Protein AF-X1SEG9-F1 (afdb_monomer_lite)

Organism: NCBI:txid412755

Structure (mmCIF, N/CA/C/O backbone):
data_AF-X1SEG9-F1
#
_entry.id   AF-X1SEG9-F1
#
loop_
_atom_site.group_PDB
_atom_site.id
_atom_site.type_symbol
_atom_site.label_atom_id
_atom_site.label_alt_id
_atom_site.label_comp_id
_atom_site.label_asym_id
_atom_site.label_entity_id
_atom_site.label_seq_id
_atom_site.pdbx_PDB_ins_code
_atom_site.Cartn_x
_atom_site.Cartn_y
_atom_site.Cartn_z
_atom_site.occupancy
_atom_site.B_iso_or_equiv
_atom_site.auth_seq_id
_atom_site.auth_comp_id
_atom_site.auth_asym_id
_atom_site.auth_atom_id
_atom_site.pdbx_PDB_model_num
ATOM 1 N N . MET A 1 1 ? 26.045 -7.275 17.118 1.00 41.31 1 MET A N 1
ATOM 2 C CA . MET A 1 1 ? 25.659 -6.673 18.421 1.00 41.31 1 MET A CA 1
ATOM 3 C C . MET A 1 1 ? 24.978 -5.305 18.318 1.00 41.31 1 MET A C 1
ATOM 5 O O . MET A 1 1 ? 24.043 -5.078 19.073 1.00 41.31 1 MET A O 1
ATOM 9 N N . VAL A 1 2 ? 25.378 -4.401 17.410 1.00 32.06 2 VAL A N 1
ATOM 10 C CA . VAL A 1 2 ? 24.714 -3.083 17.242 1.00 32.06 2 VAL A CA 1
ATOM 11 C C . VAL A 1 2 ? 23.339 -3.207 16.563 1.00 32.06 2 VAL A C 1
ATOM 13 O O . VAL A 1 2 ? 22.362 -2.626 17.027 1.00 32.06 2 VAL A O 1
ATOM 16 N N . TRP A 1 3 ? 23.235 -4.062 15.542 1.00 29.06 3 TRP A N 1
ATOM 17 C CA . TRP A 1 3 ? 21.996 -4.339 14.799 1.00 29.06 3 TRP A CA 1
ATOM 18 C C . TRP A 1 3 ? 20.853 -4.886 15.668 1.00 29.06 3 TRP A C 1
ATOM 20 O O . TRP A 1 3 ? 19.703 -4.478 15.525 1.00 29.06 3 TRP A O 1
ATOM 30 N N . ASP A 1 4 ? 21.190 -5.734 16.638 1.00 31.16 4 ASP A N 1
ATOM 31 C CA . ASP A 1 4 ? 20.232 -6.379 17.540 1.00 31.16 4 ASP A CA 1
ATOM 32 C C . ASP A 1 4 ? 19.644 -5.393 18.573 1.00 31.16 4 ASP A C 1
ATOM 34 O O . ASP A 1 4 ? 18.480 -5.484 18.957 1.00 31.16 4 ASP A O 1
ATOM 38 N N . ARG A 1 5 ? 20.417 -4.368 18.966 1.00 33.09 5 ARG A N 1
ATOM 39 C CA . ARG A 1 5 ? 19.941 -3.265 19.822 1.00 33.09 5 ARG A CA 1
ATOM 40 C C . ARG A 1 5 ? 19.040 -2.284 19.066 1.00 33.09 5 ARG A C 1
ATOM 42 O O . ARG A 1 5 ? 18.081 -1.786 19.650 1.00 33.09 5 ARG A O 1
ATOM 49 N N . ILE A 1 6 ? 19.296 -2.052 17.776 1.00 40.22 6 ILE A N 1
ATOM 50 C CA . ILE A 1 6 ? 18.440 -1.220 16.908 1.00 40.22 6 ILE A CA 1
ATOM 51 C C . ILE A 1 6 ? 17.095 -1.918 16.653 1.00 40.22 6 ILE A C 1
ATOM 53 O O . ILE A 1 6 ? 16.045 -1.280 16.719 1.00 40.22 6 ILE A O 1
ATOM 57 N N . LEU A 1 7 ? 17.105 -3.236 16.430 1.00 36.19 7 LEU A N 1
ATOM 58 C CA . LEU A 1 7 ? 15.893 -4.056 16.325 1.00 36.19 7 LEU A CA 1
ATOM 59 C C . LEU A 1 7 ? 15.093 -4.070 17.637 1.00 36.19 7 LEU A C 1
ATOM 61 O O . LEU A 1 7 ? 13.886 -3.830 17.614 1.00 36.19 7 LEU A O 1
ATOM 65 N N . LYS A 1 8 ? 15.767 -4.240 18.782 1.00 34.81 8 LYS A N 1
ATOM 66 C CA . LYS A 1 8 ? 15.136 -4.198 20.113 1.00 34.81 8 LYS A CA 1
ATOM 67 C C . LYS A 1 8 ? 14.552 -2.824 20.466 1.00 34.81 8 LYS A C 1
ATOM 69 O O . LYS A 1 8 ? 13.502 -2.769 21.102 1.00 34.81 8 LYS A O 1
ATOM 74 N N . GLY A 1 9 ? 15.165 -1.730 20.008 1.00 35.56 9 GLY A N 1
ATOM 75 C CA . GLY A 1 9 ? 14.633 -0.370 20.168 1.00 35.56 9 GLY A CA 1
ATOM 76 C C . GLY A 1 9 ? 13.347 -0.115 19.373 1.00 35.56 9 GLY A C 1
ATOM 77 O O . GLY A 1 9 ? 12.451 0.554 19.871 1.00 35.56 9 GLY A O 1
ATOM 78 N N . ILE A 1 10 ? 13.221 -0.713 18.183 1.00 43.00 10 ILE A N 1
ATOM 79 C CA . ILE A 1 10 ? 11.998 -0.653 17.361 1.00 43.00 10 ILE A CA 1
ATOM 80 C C . ILE A 1 10 ? 10.896 -1.555 17.956 1.00 43.00 10 ILE A C 1
ATOM 82 O O . ILE A 1 10 ? 9.721 -1.215 17.897 1.00 43.00 10 ILE A O 1
ATOM 86 N N . SER A 1 11 ? 11.265 -2.674 18.594 1.00 41.31 11 SER A N 1
ATOM 87 C CA . SER A 1 11 ? 10.308 -3.635 19.172 1.00 41.31 11 SER A CA 1
ATOM 88 C C . SER A 1 11 ? 9.600 -3.168 20.452 1.00 41.31 11 SER A C 1
ATOM 90 O O . SER A 1 11 ? 8.557 -3.709 20.800 1.00 41.31 11 SER A O 1
ATOM 92 N N . LYS A 1 12 ? 10.147 -2.178 21.173 1.00 41.06 12 LYS A N 1
ATOM 93 C CA . LYS A 1 12 ? 9.647 -1.795 22.506 1.00 41.06 12 LYS A CA 1
ATOM 94 C C . LYS A 1 12 ? 8.524 -0.748 22.507 1.00 41.06 12 LYS A C 1
ATOM 96 O O . LYS A 1 12 ? 7.990 -0.486 23.578 1.00 41.06 12 LYS A O 1
ATOM 101 N N . GLN A 1 13 ? 8.171 -0.155 21.361 1.00 49.06 13 GLN A N 1
ATOM 102 C CA . GLN A 1 13 ? 7.164 0.921 21.288 1.00 49.06 13 GLN A CA 1
ATOM 103 C C . GLN A 1 13 ? 5.957 0.658 20.375 1.00 49.06 13 GLN A C 1
ATOM 105 O O . GLN A 1 13 ? 5.049 1.477 20.353 1.00 49.06 13 GLN A O 1
ATOM 110 N N . ASN A 1 14 ? 5.884 -0.463 19.660 1.00 62.00 14 ASN A N 1
ATOM 111 C CA . ASN A 1 14 ? 5.020 -0.543 18.479 1.00 62.00 14 ASN A CA 1
ATOM 112 C C . ASN A 1 14 ? 3.862 -1.534 18.625 1.00 62.00 14 ASN A C 1
ATOM 114 O O . ASN A 1 14 ? 3.727 -2.409 17.776 1.00 62.00 14 ASN A O 1
ATOM 118 N N . LYS A 1 15 ? 3.043 -1.426 19.678 1.00 83.69 15 LYS A N 1
ATOM 119 C CA . LYS A 1 15 ? 1.713 -2.051 19.646 1.00 83.69 15 LYS A CA 1
ATOM 120 C C . LYS A 1 15 ? 0.709 -1.005 19.175 1.00 83.69 15 LYS A C 1
ATOM 122 O O . LYS A 1 15 ? 0.636 0.047 19.803 1.00 83.69 15 LYS A O 1
ATOM 127 N N . LEU A 1 16 ? -0.027 -1.281 18.101 1.00 92.06 16 LEU A N 1
ATOM 128 C CA . LEU A 1 16 ? -1.112 -0.404 17.657 1.00 92.06 16 LEU A CA 1
ATOM 129 C C . LEU A 1 16 ? -2.128 -0.217 18.790 1.00 92.06 16 LEU A C 1
ATOM 131 O O . LEU A 1 16 ? -2.483 -1.168 19.493 1.00 92.06 16 LEU A O 1
ATOM 135 N N . SER A 1 17 ? -2.591 1.017 18.956 1.00 95.25 17 SER A N 1
ATOM 136 C CA . SER A 1 17 ? -3.618 1.391 19.929 1.00 95.25 17 SER A CA 1
ATOM 137 C C . SER A 1 17 ? -5.017 0.911 19.537 1.00 95.25 17 SER A C 1
ATOM 139 O O . SER A 1 17 ? -5.922 0.949 20.368 1.00 95.25 17 SER A O 1
ATOM 141 N N . PHE A 1 18 ? -5.189 0.458 18.294 1.00 96.25 18 PHE A N 1
ATOM 142 C CA . PHE A 1 18 ? -6.446 -0.024 17.738 1.00 96.25 18 PHE A CA 1
ATOM 143 C C . PHE A 1 18 ? -6.324 -1.457 17.210 1.00 96.25 18 PHE A C 1
ATOM 145 O O . PHE A 1 18 ? -5.246 -1.947 16.870 1.00 96.25 18 PHE A O 1
ATOM 152 N N . SER A 1 19 ? -7.465 -2.130 17.153 1.00 96.50 19 SER A N 1
ATOM 153 C CA . SER A 1 19 ? -7.623 -3.516 16.713 1.00 96.50 19 SER A CA 1
ATOM 154 C C . SER A 1 19 ? -8.018 -3.638 15.239 1.00 96.50 19 SER A C 1
ATOM 156 O O . SER A 1 19 ? -8.490 -2.683 14.618 1.00 96.50 19 SER A O 1
ATOM 158 N N . ARG A 1 20 ? -7.924 -4.860 14.694 1.00 96.75 20 ARG A N 1
ATOM 159 C CA . ARG A 1 20 ? -8.473 -5.193 13.370 1.00 96.75 20 ARG A CA 1
ATOM 160 C C . ARG A 1 20 ? -9.966 -4.865 13.261 1.00 96.75 20 ARG A C 1
ATOM 162 O O . ARG A 1 20 ? -10.376 -4.243 12.296 1.00 96.75 20 ARG A O 1
ATOM 169 N N . THR A 1 21 ? -10.754 -5.152 14.296 1.00 97.62 21 THR A N 1
ATOM 170 C CA . THR A 1 21 ? -12.188 -4.819 14.320 1.00 97.62 21 THR A CA 1
ATOM 171 C C . THR A 1 21 ? -12.454 -3.316 14.216 1.00 97.62 21 THR A C 1
ATOM 173 O O . THR A 1 21 ? -13.431 -2.903 13.598 1.00 97.62 21 THR A O 1
ATOM 176 N N . GLU A 1 22 ? -11.620 -2.469 14.823 1.00 97.81 22 GLU A N 1
ATOM 177 C CA . GLU A 1 22 ? -11.751 -1.013 14.674 1.00 97.81 22 GLU A CA 1
ATOM 178 C C . GLU A 1 22 ? -11.361 -0.538 13.275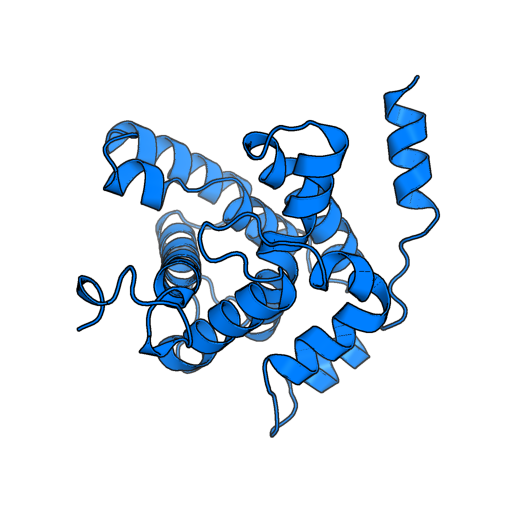 1.00 97.81 22 GLU A C 1
ATOM 180 O O . GLU A 1 22 ? -12.002 0.371 12.750 1.00 97.81 22 GLU A O 1
ATOM 185 N N . LEU A 1 23 ? -10.350 -1.161 12.664 1.00 98.19 23 LEU A N 1
ATOM 186 C CA . LEU A 1 23 ? -9.986 -0.911 11.273 1.00 98.19 23 LEU A CA 1
ATOM 187 C C . LEU A 1 23 ? -11.125 -1.291 10.320 1.00 98.19 23 LEU A C 1
ATOM 189 O O . LEU A 1 23 ? -11.520 -0.469 9.495 1.00 98.19 23 LEU A O 1
ATOM 193 N N . ASP A 1 24 ? -11.687 -2.490 10.471 1.00 97.81 24 ASP A N 1
ATOM 194 C CA . ASP A 1 24 ? -12.775 -2.982 9.624 1.00 97.81 24 ASP A CA 1
ATOM 195 C C . ASP A 1 24 ? -14.008 -2.073 9.744 1.00 97.81 24 ASP A C 1
ATOM 197 O O . ASP A 1 24 ? -14.560 -1.658 8.731 1.00 97.81 24 ASP A O 1
ATOM 201 N N . LYS A 1 25 ? -14.355 -1.610 10.956 1.00 97.94 25 LYS A N 1
ATOM 202 C CA . LYS A 1 25 ? -15.425 -0.610 11.159 1.00 97.94 25 LYS A CA 1
ATOM 203 C C . LYS A 1 25 ? -15.214 0.678 10.363 1.00 97.94 25 LYS A C 1
ATOM 205 O O . LYS A 1 25 ? -16.183 1.272 9.899 1.00 97.94 25 LYS A O 1
ATOM 210 N N . VAL A 1 26 ? -13.970 1.145 10.241 1.00 97.94 26 VAL A N 1
ATOM 211 C CA . VAL A 1 26 ? -13.663 2.331 9.431 1.00 97.94 26 VAL A CA 1
ATOM 212 C C . VAL A 1 26 ? -13.797 2.015 7.943 1.00 97.94 26 VAL A C 1
ATOM 214 O O . VAL A 1 26 ? -14.372 2.821 7.217 1.00 97.94 26 VAL A O 1
ATOM 217 N N . LEU A 1 27 ? -13.277 0.870 7.496 1.00 97.00 27 LEU A N 1
ATOM 218 C CA . LEU A 1 27 ? -13.230 0.472 6.085 1.00 97.00 27 LEU A CA 1
ATOM 219 C C . LEU A 1 27 ? -14.589 0.032 5.513 1.00 97.00 27 LEU A C 1
ATOM 221 O O . LEU A 1 27 ? -14.815 0.173 4.314 1.00 97.00 27 LEU A O 1
ATOM 225 N N . GLU A 1 28 ? -15.481 -0.494 6.349 1.00 96.44 28 GLU A N 1
ATOM 226 C CA . GLU A 1 28 ? -16.817 -0.988 5.974 1.00 96.44 28 GLU A CA 1
ATOM 227 C C . GLU A 1 28 ? -17.925 0.055 6.180 1.00 96.44 28 GLU A C 1
ATOM 229 O O . GLU A 1 28 ? -19.089 -0.196 5.868 1.00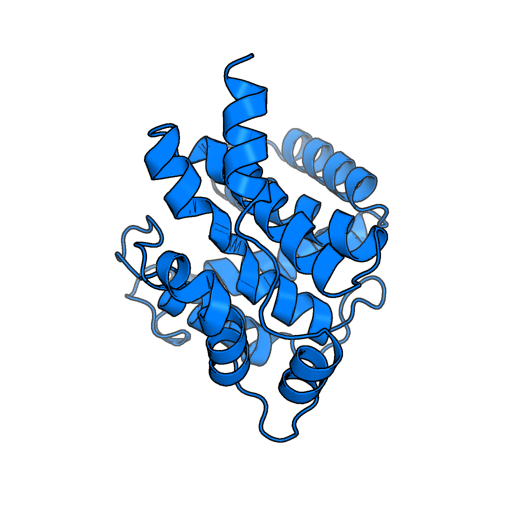 96.44 28 GLU A O 1
ATOM 234 N N . SER A 1 29 ? -17.580 1.237 6.697 1.00 96.06 29 SER A N 1
ATOM 235 C CA . SER A 1 29 ? -18.519 2.347 6.851 1.00 96.06 29 SER A CA 1
ATOM 236 C C . SER A 1 29 ? -19.102 2.768 5.498 1.00 96.06 29 SER A C 1
ATOM 238 O O . SER A 1 29 ? -18.360 2.968 4.536 1.00 96.06 29 SER A O 1
ATOM 240 N N . SER A 1 30 ? -20.418 3.004 5.438 1.00 91.56 30 SER A N 1
ATOM 241 C CA . SER A 1 30 ? -21.067 3.601 4.258 1.00 91.56 30 SER A CA 1
ATOM 242 C C . SER A 1 30 ? -20.534 5.002 3.943 1.00 91.56 30 SER A C 1
ATOM 244 O O . SER A 1 30 ? -20.549 5.425 2.794 1.00 91.56 30 SER A O 1
ATOM 246 N N . GLU A 1 31 ? -20.010 5.688 4.961 1.00 92.31 31 GLU A N 1
ATOM 247 C CA . GLU A 1 31 ? -19.394 7.014 4.878 1.00 92.31 31 GLU A CA 1
ATOM 248 C C . GLU A 1 31 ? -17.856 6.925 4.849 1.00 92.31 31 GLU A C 1
ATOM 250 O O . GLU A 1 31 ? -17.159 7.789 5.391 1.00 92.31 31 GLU A O 1
ATOM 255 N N . TYR A 1 32 ? -17.296 5.834 4.313 1.00 95.50 32 TYR A N 1
ATOM 256 C CA . TYR A 1 32 ? -15.848 5.663 4.223 1.00 95.50 32 TYR A CA 1
ATOM 257 C C . TYR A 1 32 ? -15.190 6.847 3.503 1.00 95.50 32 TYR A C 1
ATOM 259 O O . TYR A 1 32 ? -15.612 7.270 2.428 1.00 95.50 32 TYR A O 1
ATOM 267 N N . THR A 1 33 ? -14.092 7.346 4.077 1.00 96.12 33 THR A N 1
ATOM 268 C CA . THR A 1 33 ? -13.214 8.308 3.409 1.00 96.12 33 THR A CA 1
ATOM 269 C C . THR A 1 33 ? -11.748 7.911 3.601 1.00 96.12 33 THR A C 1
ATOM 271 O O . THR A 1 33 ? -11.380 7.388 4.657 1.00 96.12 33 THR A O 1
ATOM 274 N N . PRO A 1 34 ? -10.844 8.251 2.665 1.00 96.75 34 PRO A N 1
ATOM 275 C CA . PRO A 1 34 ? -9.405 8.080 2.883 1.00 96.75 34 PRO A CA 1
ATOM 276 C C . PRO A 1 34 ? -8.931 8.749 4.182 1.00 96.75 34 PRO A C 1
ATOM 278 O O . PRO A 1 34 ? -8.086 8.228 4.910 1.00 96.75 34 PRO A O 1
ATOM 281 N N . LYS A 1 35 ? -9.536 9.893 4.530 1.00 97.06 35 LYS A N 1
ATOM 282 C CA . LYS A 1 35 ? -9.221 10.637 5.749 1.00 97.06 35 LYS A CA 1
ATOM 283 C C . LYS A 1 35 ? -9.564 9.861 7.021 1.00 97.06 35 LYS A C 1
ATOM 285 O O . LYS A 1 35 ? -8.780 9.937 7.966 1.00 97.06 35 LYS A O 1
ATOM 290 N N . SER A 1 36 ? -10.679 9.127 7.079 1.00 97.38 36 SER A N 1
ATOM 291 C CA . SER A 1 36 ? -11.030 8.346 8.276 1.00 97.38 36 SER A CA 1
ATOM 292 C C . SER A 1 36 ? -10.038 7.208 8.520 1.00 97.38 36 SER A C 1
ATOM 294 O O . SER A 1 36 ? -9.642 6.991 9.664 1.00 97.38 36 SER A O 1
ATOM 296 N N . LEU A 1 37 ? -9.556 6.557 7.455 1.00 97.81 37 LEU A N 1
ATOM 297 C CA . LEU A 1 37 ? -8.507 5.536 7.540 1.00 97.81 37 LEU A CA 1
ATOM 298 C C . LEU A 1 37 ? -7.189 6.113 8.066 1.00 97.81 37 LEU A C 1
ATOM 300 O O . LEU A 1 37 ? -6.621 5.600 9.029 1.00 97.81 37 LEU A O 1
ATOM 304 N N . ILE A 1 38 ? -6.720 7.212 7.473 1.00 96.88 38 ILE A N 1
ATOM 305 C CA . ILE A 1 38 ? -5.470 7.847 7.906 1.00 96.88 38 ILE A CA 1
ATOM 306 C C . ILE A 1 38 ? -5.580 8.377 9.337 1.00 96.88 38 ILE A C 1
ATOM 308 O O . ILE A 1 38 ? -4.657 8.185 10.121 1.00 96.88 38 ILE A O 1
ATOM 312 N N . THR A 1 39 ? -6.727 8.941 9.725 1.00 96.56 39 THR A N 1
ATOM 313 C CA . THR A 1 39 ? -6.971 9.386 11.110 1.00 96.56 39 THR A CA 1
ATOM 314 C C . THR A 1 39 ? -6.817 8.241 12.116 1.00 96.56 39 THR A C 1
ATOM 316 O O . THR A 1 39 ? -6.298 8.454 13.212 1.00 96.56 39 THR A O 1
ATOM 319 N N . LEU A 1 40 ? -7.238 7.020 11.761 1.00 97.00 40 LEU A N 1
ATOM 320 C CA . LEU A 1 40 ? -7.062 5.849 12.619 1.00 97.00 40 LEU A CA 1
ATOM 321 C C . LEU A 1 40 ? -5.577 5.506 12.795 1.00 97.00 40 LEU A C 1
ATOM 323 O O . LEU A 1 40 ? -5.115 5.386 13.929 1.00 97.00 40 LEU A O 1
ATOM 327 N N . PHE A 1 41 ? -4.820 5.419 11.697 1.00 95.56 41 PHE A N 1
ATOM 328 C CA . PHE A 1 41 ? -3.385 5.126 11.747 1.00 95.56 41 PHE A CA 1
ATOM 329 C C . PHE A 1 41 ? -2.558 6.237 12.409 1.00 95.56 41 PHE A C 1
ATOM 331 O O . PHE A 1 41 ? -1.538 5.956 13.039 1.00 95.56 41 PHE A O 1
ATOM 338 N N . GLU A 1 42 ? -2.985 7.498 12.317 1.00 93.56 42 GLU A N 1
ATOM 339 C CA . GLU A 1 42 ? -2.297 8.638 12.932 1.00 93.56 42 GLU A CA 1
ATOM 340 C C . GLU A 1 42 ? -2.212 8.558 14.460 1.00 93.56 42 GLU A C 1
ATOM 342 O O . GLU A 1 42 ? -1.293 9.151 15.029 1.00 93.56 42 GLU A O 1
ATOM 347 N N . LYS A 1 43 ? -3.098 7.797 15.121 1.00 93.31 43 LYS A N 1
ATOM 348 C CA . LYS A 1 43 ? -3.034 7.560 16.573 1.00 93.31 43 LYS A CA 1
ATOM 349 C C . LYS A 1 43 ? -1.663 7.031 17.006 1.00 93.31 43 LYS A C 1
ATOM 351 O O . LYS A 1 43 ? -1.134 7.471 18.023 1.00 93.31 43 LYS A O 1
ATOM 356 N N . ASP A 1 44 ? -1.076 6.153 16.193 1.00 91.56 44 ASP A N 1
ATOM 357 C CA . ASP A 1 44 ? 0.200 5.488 16.479 1.00 91.56 44 ASP A CA 1
ATOM 358 C C . ASP A 1 44 ? 1.330 5.953 15.546 1.00 91.56 44 ASP A C 1
ATOM 360 O O . ASP A 1 44 ? 2.497 6.010 15.937 1.00 91.56 44 ASP A O 1
ATOM 364 N N . LEU A 1 45 ? 0.994 6.338 14.311 1.00 90.06 45 LEU A N 1
ATOM 365 C CA . LEU A 1 45 ? 1.953 6.665 13.250 1.00 90.06 45 LEU A CA 1
ATOM 366 C C . LEU A 1 45 ? 1.983 8.159 12.890 1.00 90.06 45 LEU A C 1
ATOM 368 O O . LEU A 1 45 ? 2.661 8.555 11.940 1.00 90.06 45 LEU A O 1
ATOM 372 N N . GLY A 1 46 ? 1.299 9.023 13.649 1.00 86.81 46 GLY A N 1
ATOM 373 C CA . GLY A 1 46 ? 1.140 10.446 13.322 1.00 86.81 46 GLY A CA 1
ATOM 374 C C . GLY A 1 46 ? 2.458 11.209 13.148 1.00 86.81 46 GLY A C 1
ATOM 375 O O . GLY A 1 46 ? 2.564 12.088 12.294 1.00 86.81 46 GLY A O 1
ATOM 376 N N . LYS A 1 47 ? 3.512 10.842 13.891 1.00 85.69 47 LYS A N 1
ATOM 377 C CA . LYS A 1 47 ? 4.848 11.436 13.697 1.00 85.69 47 LYS A CA 1
ATOM 378 C C . LYS A 1 47 ? 5.401 11.171 12.299 1.00 85.69 47 LYS A C 1
ATOM 380 O O . LYS A 1 47 ? 6.023 12.063 11.742 1.00 85.69 47 LYS A O 1
ATOM 385 N N . ILE A 1 48 ? 5.173 9.978 11.748 1.00 85.12 48 ILE A N 1
ATOM 386 C CA . ILE A 1 48 ? 5.647 9.587 10.417 1.00 85.12 48 ILE A CA 1
ATOM 387 C C . ILE A 1 48 ? 4.811 10.283 9.344 1.00 85.12 48 ILE A C 1
ATOM 389 O O . ILE A 1 48 ? 5.370 10.888 8.433 1.00 85.12 48 ILE A O 1
ATOM 393 N N . PHE A 1 49 ? 3.486 10.287 9.487 1.00 85.88 49 PHE A N 1
ATOM 394 C CA . PHE A 1 49 ? 2.583 10.938 8.533 1.00 85.88 49 PHE A CA 1
ATOM 395 C C . PHE A 1 49 ? 2.857 12.439 8.351 1.00 85.88 49 PHE A C 1
ATOM 397 O O . PHE A 1 49 ? 2.669 12.974 7.259 1.00 85.88 49 PHE A O 1
ATOM 404 N N . ASN A 1 50 ? 3.362 13.111 9.386 1.00 84.69 50 ASN A N 1
ATOM 405 C CA . ASN A 1 50 ? 3.724 14.527 9.331 1.00 84.69 50 ASN A CA 1
ATOM 406 C C . ASN A 1 50 ? 5.127 14.806 8.757 1.00 84.69 50 ASN A C 1
ATOM 408 O O . ASN A 1 50 ? 5.497 15.970 8.618 1.00 84.69 50 ASN A O 1
ATOM 412 N N . THR A 1 51 ? 5.918 13.778 8.430 1.00 82.00 51 THR A N 1
ATOM 413 C CA . THR A 1 51 ? 7.230 13.962 7.783 1.00 82.00 51 THR A CA 1
ATOM 414 C C . THR A 1 51 ? 7.103 14.274 6.294 1.00 82.00 51 THR A C 1
ATOM 416 O O . THR A 1 51 ? 6.074 13.996 5.680 1.00 82.00 51 THR A O 1
ATOM 419 N N . ASP A 1 52 ? 8.155 14.858 5.717 1.00 75.81 52 ASP A N 1
ATOM 420 C CA . ASP A 1 52 ? 8.278 15.078 4.273 1.00 75.81 52 ASP A CA 1
ATOM 421 C C . ASP A 1 52 ? 8.315 13.727 3.533 1.00 75.81 52 ASP A C 1
ATOM 423 O O . ASP A 1 52 ? 9.034 12.805 3.929 1.00 75.81 52 ASP A O 1
ATOM 427 N N . SER A 1 53 ? 7.530 13.616 2.463 1.00 68.75 53 SER A N 1
ATOM 428 C CA . SER A 1 53 ? 7.482 12.450 1.576 1.00 68.75 53 SER A CA 1
ATOM 429 C C . SER A 1 53 ? 8.690 12.364 0.636 1.00 68.75 53 SER A C 1
ATOM 431 O O . SER A 1 53 ? 8.782 11.433 -0.151 1.00 68.75 53 SER A O 1
ATOM 433 N N . GLY A 1 54 ? 9.632 13.305 0.672 1.00 65.56 54 GLY A N 1
ATOM 434 C CA . GLY A 1 54 ? 10.859 13.291 -0.128 1.00 65.56 54 GLY A CA 1
ATOM 435 C C . GLY A 1 54 ? 10.640 13.489 -1.631 1.00 65.56 54 GLY A C 1
ATOM 436 O O . GLY A 1 54 ? 11.556 13.238 -2.416 1.00 65.56 54 GLY A O 1
ATOM 437 N N . VAL A 1 55 ? 9.439 13.909 -2.033 1.00 67.06 55 VAL A N 1
ATOM 438 C CA . VAL A 1 55 ? 9.074 14.222 -3.421 1.00 67.06 55 VAL A CA 1
ATOM 439 C C . VAL A 1 55 ? 9.424 15.674 -3.742 1.00 67.06 55 VAL A C 1
ATOM 441 O O . VAL A 1 55 ? 9.567 16.511 -2.846 1.00 67.06 55 VAL A O 1
ATOM 444 N N . ARG A 1 56 ? 9.562 16.006 -5.029 1.00 62.34 56 ARG A N 1
ATOM 445 C CA . ARG A 1 56 ? 9.969 17.351 -5.474 1.00 62.34 56 ARG A CA 1
ATOM 446 C C . ARG A 1 56 ? 8.986 18.431 -5.011 1.00 62.34 56 ARG A C 1
ATOM 448 O O . ARG A 1 56 ? 9.387 19.554 -4.713 1.00 62.34 56 ARG A O 1
ATOM 455 N N . GLU A 1 57 ? 7.719 18.062 -4.922 1.00 64.50 57 GLU A N 1
ATOM 456 C CA . GLU A 1 57 ? 6.572 18.877 -4.544 1.00 64.50 57 GLU A CA 1
ATOM 457 C C . GLU A 1 57 ? 6.482 19.111 -3.021 1.00 64.50 57 GLU A C 1
ATOM 459 O O . GLU A 1 57 ? 5.656 19.908 -2.578 1.00 64.50 57 GLU A O 1
ATOM 464 N N . LYS A 1 58 ? 7.348 18.460 -2.220 1.00 75.50 58 LYS A N 1
ATOM 465 C CA . LYS A 1 58 ? 7.463 18.603 -0.753 1.00 75.50 58 LYS A CA 1
ATOM 466 C C . LYS A 1 58 ? 6.164 18.337 0.012 1.00 75.50 58 LYS A C 1
ATOM 468 O O . LYS A 1 58 ? 5.845 19.009 0.996 1.00 75.50 58 LYS A O 1
ATOM 473 N N . TYR A 1 59 ? 5.381 17.361 -0.438 1.00 79.31 59 TYR A N 1
ATOM 474 C CA . TYR A 1 59 ? 4.213 16.914 0.314 1.00 79.31 59 TYR A CA 1
ATOM 475 C C . TYR A 1 59 ? 4.630 16.222 1.609 1.00 79.31 59 TYR A C 1
ATOM 477 O O . TYR A 1 59 ? 5.671 15.569 1.661 1.00 79.31 59 TYR A O 1
ATOM 485 N N . SER A 1 60 ? 3.795 16.300 2.646 1.00 86.50 60 SER A N 1
ATOM 486 C CA . SER A 1 60 ? 3.920 15.360 3.759 1.00 86.50 60 SER A CA 1
ATOM 487 C C . SER A 1 60 ? 3.521 13.954 3.307 1.00 86.50 60 SER A C 1
ATOM 489 O O . SER A 1 60 ? 2.713 13.812 2.384 1.00 86.50 60 SER A O 1
ATOM 491 N N . VAL A 1 61 ? 4.028 12.922 3.988 1.00 87.81 61 VAL A N 1
ATOM 492 C CA . VAL A 1 61 ? 3.608 11.525 3.772 1.00 87.81 61 VAL A CA 1
ATOM 493 C C . VAL A 1 61 ? 2.083 11.428 3.830 1.00 87.81 61 VAL A C 1
ATOM 495 O O . VAL A 1 61 ? 1.470 10.892 2.918 1.00 87.81 61 VAL A O 1
ATOM 498 N N . LYS A 1 62 ? 1.445 12.073 4.816 1.00 91.31 62 LYS A N 1
ATOM 499 C CA . LYS A 1 62 ? -0.018 12.154 4.932 1.00 91.31 62 LYS A CA 1
ATOM 500 C C . LYS A 1 62 ? -0.695 12.657 3.665 1.00 91.31 62 LYS A C 1
ATOM 502 O O . LYS A 1 62 ? -1.651 12.043 3.198 1.00 91.31 62 LYS A O 1
ATOM 507 N N . ARG A 1 63 ? -0.254 13.812 3.155 1.00 90.81 63 ARG A N 1
ATOM 508 C CA . ARG A 1 63 ? -0.890 14.435 1.991 1.00 90.81 63 ARG A CA 1
ATOM 509 C C . ARG A 1 63 ? -0.742 13.534 0.775 1.00 90.81 63 ARG A C 1
ATOM 511 O O . ARG A 1 63 ? -1.735 13.298 0.102 1.00 90.81 63 ARG A O 1
ATOM 518 N N . HIS A 1 64 ? 0.457 13.013 0.538 1.00 91.75 64 HIS A N 1
ATOM 519 C CA . HIS A 1 64 ? 0.708 12.092 -0.562 1.00 91.75 64 HIS A CA 1
ATOM 520 C C . HIS A 1 64 ? -0.169 10.840 -0.464 1.00 91.75 64 HIS A C 1
ATOM 522 O O . HIS A 1 64 ? -0.952 10.580 -1.370 1.00 91.75 64 HIS A O 1
ATOM 528 N N . THR A 1 65 ? -0.163 10.153 0.678 1.00 93.94 65 THR A N 1
ATOM 529 C CA . THR A 1 65 ? -0.994 8.968 0.904 1.00 93.94 65 THR A CA 1
ATOM 530 C C . THR A 1 65 ? -2.486 9.231 0.667 1.00 93.94 65 THR A C 1
ATOM 532 O O . THR A 1 65 ? -3.159 8.405 0.057 1.00 93.94 65 THR A O 1
ATOM 535 N N . LEU A 1 66 ? -3.021 10.380 1.100 1.00 95.25 66 LEU A N 1
ATOM 536 C CA . LEU A 1 66 ? -4.423 10.732 0.846 1.00 95.25 66 LEU A CA 1
ATOM 537 C C . LEU A 1 66 ? -4.728 10.912 -0.647 1.00 95.25 66 LEU A C 1
ATOM 539 O O . LEU A 1 66 ? -5.794 10.488 -1.085 1.00 95.25 66 LEU A O 1
ATOM 543 N N . MET A 1 67 ? -3.813 11.509 -1.416 1.00 93.44 67 MET A N 1
ATOM 544 C CA . MET A 1 67 ? -3.973 11.658 -2.868 1.00 93.44 67 MET A CA 1
ATOM 545 C C . MET A 1 67 ? -3.923 10.293 -3.568 1.00 93.44 67 MET A C 1
ATOM 547 O O . MET A 1 67 ? -4.788 10.008 -4.389 1.00 93.44 67 MET A O 1
ATOM 551 N N . VAL A 1 68 ? -2.987 9.414 -3.186 1.00 94.94 68 VAL A N 1
ATOM 552 C CA . VAL A 1 68 ? -2.877 8.048 -3.735 1.00 94.94 68 VAL A CA 1
ATOM 553 C C . VAL A 1 68 ? -4.144 7.232 -3.471 1.00 94.94 68 VAL A C 1
ATOM 555 O O . VAL A 1 68 ? -4.714 6.652 -4.394 1.00 94.94 68 VAL A O 1
ATOM 558 N N . ILE A 1 69 ? -4.636 7.213 -2.225 1.00 97.31 69 ILE A N 1
ATOM 559 C CA . ILE A 1 69 ? -5.888 6.510 -1.903 1.00 97.31 69 ILE A CA 1
ATOM 560 C C . ILE A 1 69 ? -7.063 7.163 -2.645 1.00 97.31 69 ILE A C 1
ATOM 562 O O . ILE A 1 69 ? -7.926 6.454 -3.142 1.00 97.31 69 ILE A O 1
ATOM 566 N N . GLY A 1 70 ? -7.089 8.492 -2.784 1.00 96.19 70 GLY A N 1
ATOM 567 C CA . GLY A 1 70 ? -8.109 9.191 -3.571 1.00 96.19 70 GLY A CA 1
ATOM 568 C C . GLY A 1 70 ? -8.172 8.719 -5.027 1.00 96.19 70 GLY A C 1
ATOM 569 O O . GLY A 1 70 ? -9.258 8.419 -5.523 1.00 96.19 70 GLY A O 1
ATOM 570 N N . GLN A 1 71 ? -7.019 8.569 -5.685 1.00 95.50 71 GLN A N 1
ATOM 571 C CA . GLN A 1 71 ? -6.945 8.014 -7.041 1.00 95.50 71 GLN A CA 1
ATOM 572 C C . GLN A 1 71 ? -7.409 6.556 -7.083 1.00 95.50 71 GLN A C 1
ATOM 574 O O . GLN A 1 71 ? -8.145 6.166 -7.991 1.00 95.50 71 GLN A O 1
ATOM 579 N N . PHE A 1 72 ? -7.049 5.758 -6.075 1.00 97.44 72 PHE A N 1
ATOM 580 C CA . PHE A 1 72 ? -7.560 4.397 -5.946 1.00 97.44 72 PHE A CA 1
ATOM 581 C C . PHE A 1 72 ? -9.093 4.355 -5.840 1.00 97.44 72 PHE A C 1
ATOM 583 O O . PHE A 1 72 ? -9.740 3.617 -6.584 1.00 97.44 72 PHE A O 1
ATOM 590 N N . GLU A 1 73 ? -9.685 5.180 -4.973 1.00 96.50 73 GLU A N 1
ATOM 591 C CA . GLU A 1 73 ? -11.141 5.255 -4.816 1.00 96.50 73 GLU A CA 1
ATOM 592 C C . GLU A 1 73 ? -11.838 5.679 -6.109 1.00 96.50 73 GLU A C 1
ATOM 594 O O . GLU A 1 73 ? -12.851 5.093 -6.489 1.00 96.50 73 GLU A O 1
ATOM 599 N N . LYS A 1 74 ? -11.274 6.664 -6.814 1.00 94.94 74 LYS A N 1
ATOM 600 C CA . LYS A 1 74 ? -11.853 7.208 -8.044 1.00 94.94 74 LYS A CA 1
ATOM 601 C C . LYS A 1 74 ? -11.869 6.194 -9.186 1.00 94.94 74 LYS A C 1
ATOM 603 O O . LYS A 1 74 ? -12.877 6.081 -9.881 1.00 94.94 74 LYS A O 1
ATOM 608 N N . TYR A 1 75 ? -10.767 5.474 -9.390 1.00 95.31 75 TYR A N 1
ATOM 609 C CA . TYR A 1 75 ? -10.574 4.678 -10.604 1.00 95.31 75 TYR A CA 1
ATOM 610 C C . TYR A 1 75 ? -10.730 3.168 -10.397 1.00 95.31 75 TYR A C 1
ATOM 612 O O . TYR A 1 75 ? -11.118 2.471 -11.335 1.00 95.31 75 TYR A O 1
ATOM 620 N N . PHE A 1 76 ? -10.482 2.652 -9.190 1.00 95.94 76 PHE A N 1
ATOM 621 C CA . PHE A 1 76 ? -10.320 1.210 -8.966 1.00 95.94 76 PHE A CA 1
ATOM 622 C C . PHE A 1 76 ? -11.231 0.625 -7.878 1.00 95.94 76 PHE A C 1
ATOM 624 O O . PHE A 1 76 ? -11.544 -0.562 -7.938 1.00 95.94 76 PHE A O 1
ATOM 631 N N . ALA A 1 77 ? -11.735 1.411 -6.919 1.00 93.75 77 ALA A N 1
ATOM 632 C CA . ALA A 1 77 ? -12.540 0.868 -5.813 1.00 93.75 77 ALA A CA 1
ATOM 633 C C . ALA A 1 77 ? -13.893 0.251 -6.232 1.00 93.75 77 ALA A C 1
ATOM 635 O O . ALA A 1 77 ? -14.472 -0.543 -5.484 1.00 93.75 77 ALA A O 1
ATOM 636 N N . ASN A 1 78 ? -14.388 0.560 -7.432 1.00 93.44 78 ASN A N 1
ATOM 637 C CA . ASN A 1 78 ? -15.598 -0.051 -7.995 1.00 93.44 78 ASN A CA 1
ATOM 638 C C . ASN A 1 78 ? -15.318 -1.291 -8.857 1.00 93.44 78 ASN A C 1
ATOM 640 O O . ASN A 1 78 ? -16.251 -1.874 -9.402 1.00 93.44 78 ASN A O 1
ATOM 644 N N . GLN A 1 79 ? -14.057 -1.704 -8.973 1.00 93.62 79 GLN A N 1
ATOM 645 C CA . GLN A 1 79 ? -13.638 -2.867 -9.749 1.00 93.62 79 GLN A CA 1
ATOM 646 C C . GLN A 1 79 ? -13.262 -4.025 -8.817 1.00 93.62 79 GLN A C 1
ATOM 648 O O . GLN A 1 79 ? -12.955 -3.827 -7.636 1.00 93.62 79 GLN A O 1
ATOM 653 N N . GLU A 1 80 ? -13.302 -5.246 -9.342 1.00 95.81 80 GLU A N 1
ATOM 654 C CA . GLU A 1 80 ? -12.674 -6.387 -8.679 1.00 95.81 80 GLU A CA 1
ATOM 655 C C . GLU A 1 80 ? -11.159 -6.277 -8.821 1.00 95.81 80 GLU A C 1
ATOM 657 O O . GLU A 1 80 ? -10.642 -5.982 -9.902 1.00 95.81 80 GLU A O 1
ATOM 662 N N . LEU A 1 81 ? -10.441 -6.511 -7.724 1.00 96.69 81 LEU A N 1
ATOM 663 C CA . LEU A 1 81 ? -8.989 -6.542 -7.769 1.00 96.69 81 LEU A CA 1
ATOM 664 C C . LEU A 1 81 ? -8.500 -7.939 -8.191 1.00 96.69 81 LEU A C 1
ATOM 666 O O . LEU A 1 81 ? -9.143 -8.942 -7.861 1.00 96.69 81 LEU A O 1
ATOM 670 N N . PRO A 1 82 ? -7.358 -8.027 -8.898 1.00 95.19 82 PRO A N 1
ATOM 671 C CA . PRO A 1 82 ? -6.778 -9.305 -9.310 1.00 95.19 82 PRO A CA 1
ATOM 672 C C . PRO A 1 82 ? -6.543 -10.257 -8.132 1.00 95.19 82 PRO A C 1
ATOM 674 O O . PRO A 1 82 ? -6.385 -9.818 -6.991 1.00 95.19 82 PRO A O 1
ATOM 677 N N . ALA A 1 83 ? -6.528 -11.563 -8.418 1.00 92.06 83 ALA A N 1
ATOM 678 C CA . ALA A 1 83 ? -6.427 -12.637 -7.422 1.00 92.06 83 ALA A CA 1
ATOM 679 C C . ALA A 1 83 ? -7.492 -12.595 -6.299 1.00 92.06 83 ALA A C 1
ATOM 681 O O . ALA A 1 83 ? -7.292 -13.172 -5.234 1.00 92.06 83 ALA A O 1
ATOM 682 N N . GLY A 1 84 ? -8.626 -11.914 -6.514 1.00 93.25 84 GLY A N 1
ATOM 683 C CA . GLY A 1 84 ? -9.671 -11.769 -5.496 1.00 93.25 84 GLY A CA 1
ATOM 684 C C . GLY A 1 84 ? -9.254 -10.881 -4.320 1.00 93.25 84 GLY A C 1
ATOM 685 O O . GLY A 1 84 ? -9.808 -11.005 -3.228 1.00 93.25 84 GLY A O 1
ATOM 686 N N . MET A 1 85 ? -8.268 -10.002 -4.526 1.00 96.25 85 MET A N 1
ATOM 687 C CA . MET A 1 85 ? -7.708 -9.177 -3.464 1.00 96.25 85 MET A CA 1
ATOM 688 C C . MET A 1 85 ? -8.768 -8.269 -2.829 1.00 96.25 85 MET A C 1
ATOM 690 O O . MET A 1 85 ? -9.534 -7.580 -3.507 1.00 96.25 85 MET A O 1
ATOM 694 N N . SER A 1 86 ? -8.789 -8.219 -1.498 1.00 96.56 86 SER A N 1
ATOM 695 C CA . SER A 1 86 ? -9.715 -7.350 -0.778 1.00 96.56 86 SER A CA 1
ATOM 696 C C . SER A 1 86 ? -9.370 -5.877 -0.999 1.00 96.56 86 SER A C 1
ATOM 698 O O . SER A 1 86 ? -8.241 -5.437 -0.775 1.00 96.56 86 SER A O 1
ATOM 700 N N . LYS A 1 87 ? -10.376 -5.072 -1.351 1.00 96.75 87 LYS A N 1
ATOM 701 C CA . LYS A 1 87 ? -10.240 -3.608 -1.441 1.00 96.75 87 LYS A CA 1
ATOM 702 C C . LYS A 1 87 ? -9.868 -2.983 -0.100 1.00 96.75 87 LYS A C 1
ATOM 704 O O . LYS A 1 87 ? -9.109 -2.023 -0.058 1.00 96.75 87 LYS A O 1
ATOM 709 N N . ASN A 1 88 ? -10.363 -3.546 1.000 1.00 97.50 88 ASN A N 1
ATOM 710 C CA . ASN A 1 88 ? -10.070 -3.076 2.354 1.00 97.50 88 ASN A CA 1
ATOM 711 C C . ASN A 1 88 ? -8.614 -3.351 2.742 1.00 97.50 88 ASN A C 1
ATOM 713 O O . ASN A 1 88 ? -7.945 -2.480 3.305 1.00 97.50 88 ASN A O 1
ATOM 717 N N . PHE A 1 89 ? -8.093 -4.517 2.359 1.00 98.06 89 PHE A N 1
ATOM 718 C CA . PHE A 1 89 ? -6.663 -4.782 2.453 1.00 98.06 89 PHE A CA 1
ATOM 719 C C . PHE A 1 89 ? -5.866 -3.811 1.573 1.00 98.06 89 PHE A C 1
ATOM 721 O O . PHE A 1 89 ? -4.944 -3.171 2.070 1.00 98.06 89 PHE A O 1
ATOM 728 N N . PHE A 1 90 ? -6.255 -3.614 0.309 1.00 98.00 90 PHE A N 1
ATOM 729 C CA . PHE A 1 90 ? -5.511 -2.742 -0.604 1.00 98.00 90 PHE A CA 1
ATOM 730 C C . PHE A 1 90 ? -5.476 -1.282 -0.120 1.00 98.00 90 PHE A C 1
ATOM 732 O O . PHE A 1 90 ? -4.417 -0.662 -0.102 1.00 98.00 90 PHE A O 1
ATOM 739 N N . ARG A 1 91 ? -6.592 -0.750 0.397 1.00 98.31 91 ARG A N 1
ATOM 740 C CA . ARG A 1 91 ? -6.647 0.558 1.083 1.00 98.31 91 ARG A CA 1
ATOM 741 C C . ARG A 1 91 ? -5.681 0.630 2.264 1.00 98.31 91 ARG A C 1
ATOM 743 O O . ARG A 1 91 ? -5.006 1.639 2.452 1.00 98.31 91 ARG A O 1
ATOM 750 N N . THR A 1 92 ? -5.606 -0.440 3.053 1.00 98.25 92 THR A N 1
ATOM 751 C CA . THR A 1 92 ? -4.692 -0.537 4.198 1.00 98.25 92 THR A CA 1
ATOM 752 C C . THR A 1 92 ? -3.231 -0.561 3.747 1.00 98.25 92 THR A C 1
ATOM 754 O O . THR A 1 92 ? -2.406 0.156 4.308 1.00 98.25 92 THR A O 1
ATOM 757 N N . PHE A 1 93 ? -2.915 -1.318 2.697 1.00 97.81 93 PHE A N 1
ATOM 758 C CA . PHE A 1 93 ? -1.608 -1.311 2.045 1.00 97.81 93 PHE A CA 1
ATOM 759 C C . PHE A 1 93 ? -1.228 0.101 1.572 1.00 97.81 93 PHE A C 1
ATOM 761 O O . PHE A 1 93 ? -0.164 0.604 1.938 1.00 97.81 93 PHE A O 1
ATOM 768 N N . LEU A 1 94 ? -2.120 0.786 0.849 1.00 97.50 94 LEU A N 1
ATOM 769 C CA . LEU A 1 94 ? -1.886 2.152 0.376 1.00 97.50 94 LEU A CA 1
ATOM 770 C C . LEU A 1 94 ? -1.676 3.131 1.535 1.00 97.50 94 LEU A C 1
ATOM 772 O O . LEU A 1 94 ? -0.834 4.017 1.432 1.00 97.50 94 LEU A O 1
ATOM 776 N N . ALA A 1 95 ? -2.359 2.960 2.668 1.00 96.88 95 ALA A N 1
ATOM 777 C CA . ALA A 1 95 ? -2.124 3.790 3.851 1.00 96.88 95 ALA A CA 1
ATOM 778 C C . ALA A 1 95 ? -0.694 3.658 4.416 1.00 96.88 95 ALA A C 1
ATOM 780 O O . ALA A 1 95 ? -0.214 4.566 5.094 1.00 96.88 95 ALA A O 1
ATOM 781 N N . LEU A 1 96 ? -0.006 2.547 4.133 1.00 94.75 96 LEU A N 1
ATOM 782 C CA . LEU A 1 96 ? 1.305 2.207 4.685 1.00 94.75 96 LEU A CA 1
ATOM 783 C C . LEU A 1 96 ? 2.447 2.261 3.656 1.00 94.75 96 LEU A C 1
ATOM 785 O O . LEU A 1 96 ? 3.605 2.171 4.061 1.00 94.75 96 LEU A O 1
ATOM 789 N N . HIS A 1 97 ? 2.159 2.404 2.358 1.00 93.38 97 HIS A N 1
ATOM 790 C CA . HIS A 1 97 ? 3.145 2.201 1.283 1.00 93.38 97 HIS A CA 1
ATOM 791 C C . HIS A 1 97 ? 4.405 3.079 1.398 1.00 93.38 97 HIS A C 1
ATOM 793 O O . HIS A 1 97 ? 5.497 2.633 1.058 1.00 93.38 97 HIS A O 1
ATOM 799 N N . ASP A 1 98 ? 4.283 4.283 1.959 1.00 88.81 98 ASP A N 1
ATOM 800 C CA . ASP A 1 98 ? 5.388 5.241 2.098 1.00 88.81 98 ASP A CA 1
ATOM 801 C C . ASP A 1 98 ? 5.850 5.444 3.559 1.00 88.81 98 ASP A C 1
ATOM 803 O O . ASP A 1 98 ? 6.662 6.322 3.866 1.00 88.81 98 ASP A O 1
ATOM 807 N N . ILE A 1 99 ? 5.389 4.602 4.495 1.00 85.38 99 ILE A N 1
ATOM 808 C CA . ILE A 1 99 ? 5.606 4.787 5.943 1.00 85.38 99 ILE A CA 1
ATOM 809 C C . ILE A 1 99 ? 7.082 4.672 6.376 1.00 85.38 99 ILE A C 1
ATOM 811 O O . ILE A 1 99 ? 7.485 5.216 7.402 1.00 85.38 99 ILE A O 1
ATOM 815 N N . GLY A 1 100 ? 7.925 3.968 5.617 1.00 79.38 100 GLY A N 1
ATOM 816 C CA . GLY A 1 100 ? 9.342 3.777 5.950 1.00 79.38 100 GLY A CA 1
ATOM 817 C C . GLY A 1 100 ? 10.285 4.849 5.414 1.00 79.38 100 GLY A C 1
ATOM 818 O O . GLY A 1 100 ? 11.475 4.838 5.741 1.00 79.38 100 GLY A O 1
ATOM 819 N N . LYS A 1 101 ? 9.780 5.778 4.601 1.00 74.06 101 LYS A N 1
ATOM 820 C CA . LYS A 1 101 ? 10.592 6.712 3.814 1.00 74.06 101 LYS A CA 1
ATOM 821 C C . LYS A 1 101 ? 11.424 7.657 4.676 1.00 74.06 101 LYS A C 1
ATOM 823 O O . LYS A 1 101 ? 12.634 7.788 4.482 1.00 74.06 101 LYS A O 1
ATOM 828 N N . SER A 1 102 ? 10.809 8.248 5.698 1.00 67.38 102 SER A N 1
ATOM 829 C CA . SER A 1 102 ? 11.494 9.176 6.604 1.00 67.38 102 SER A CA 1
ATOM 830 C C . SER A 1 102 ? 12.510 8.486 7.519 1.00 67.38 102 SER A C 1
ATOM 832 O O . SER A 1 102 ? 13.574 9.045 7.787 1.00 67.38 102 SER A O 1
ATOM 834 N N . GLU A 1 103 ? 12.244 7.249 7.948 1.00 66.44 103 GLU A N 1
ATOM 835 C CA . GLU A 1 103 ? 13.199 6.425 8.702 1.00 66.44 103 GLU A CA 1
ATOM 836 C C . GLU A 1 103 ? 14.437 6.074 7.864 1.00 66.44 103 GLU A C 1
ATOM 838 O O . GLU A 1 103 ? 15.556 6.149 8.379 1.00 66.44 103 GLU A O 1
ATOM 843 N N . ALA A 1 104 ? 14.263 5.753 6.578 1.00 65.00 104 ALA A N 1
ATOM 844 C CA . ALA A 1 104 ? 15.370 5.446 5.676 1.00 65.00 104 ALA A CA 1
ATOM 845 C C . ALA A 1 104 ? 16.288 6.653 5.455 1.00 65.00 104 ALA A C 1
ATOM 847 O O . ALA A 1 104 ? 17.504 6.542 5.644 1.00 65.00 104 ALA A O 1
ATOM 848 N N . ILE A 1 105 ? 15.710 7.822 5.163 1.00 62.22 105 ILE A N 1
ATOM 849 C CA . ILE A 1 105 ? 16.460 9.074 4.994 1.00 62.22 105 ILE A CA 1
ATOM 850 C C . ILE A 1 105 ? 17.186 9.438 6.296 1.00 62.22 105 ILE A C 1
ATOM 852 O O . ILE A 1 105 ? 18.385 9.707 6.282 1.00 62.22 105 ILE A O 1
ATOM 856 N N . LYS A 1 106 ? 16.498 9.374 7.444 1.00 58.62 106 LYS A N 1
ATOM 857 C CA . LYS A 1 106 ? 17.071 9.743 8.748 1.00 58.62 106 LYS A CA 1
ATOM 858 C C . LYS A 1 106 ? 18.210 8.823 9.193 1.00 58.62 106 LYS A C 1
ATOM 860 O O . LYS A 1 106 ? 19.136 9.288 9.852 1.00 58.62 106 LYS A O 1
ATOM 865 N N . LYS A 1 107 ? 18.125 7.520 8.905 1.00 60.44 107 LYS A N 1
ATOM 866 C CA . LYS A 1 107 ? 19.087 6.524 9.409 1.00 60.44 107 LYS A CA 1
ATOM 867 C C . LYS A 1 107 ? 20.231 6.231 8.454 1.00 60.44 107 LYS A C 1
ATOM 869 O O . LYS A 1 107 ? 21.309 5.882 8.923 1.00 60.44 107 LYS A O 1
ATOM 874 N N . THR A 1 108 ? 19.997 6.326 7.150 1.00 55.75 108 THR A N 1
ATOM 875 C CA . THR A 1 108 ? 20.990 5.917 6.146 1.00 55.75 108 THR A CA 1
ATOM 876 C C . THR A 1 108 ? 21.457 7.064 5.260 1.00 55.75 108 THR A C 1
ATOM 878 O O . THR A 1 108 ? 22.475 6.919 4.597 1.00 55.75 108 THR A O 1
ATOM 881 N N . GLY A 1 109 ? 20.737 8.193 5.235 1.00 57.41 109 GLY A N 1
ATOM 882 C CA . GLY A 1 109 ? 20.968 9.259 4.256 1.00 57.41 109 GLY A CA 1
ATOM 883 C C . GLY A 1 109 ? 20.624 8.855 2.817 1.00 57.41 109 GLY A C 1
ATOM 884 O O . GLY A 1 109 ? 20.802 9.658 1.908 1.00 57.41 109 GLY A O 1
ATOM 885 N N . ASP A 1 110 ? 20.119 7.635 2.608 1.00 59.50 110 ASP A N 1
ATOM 886 C CA . ASP A 1 110 ? 19.901 7.039 1.299 1.00 59.50 110 ASP A CA 1
ATOM 887 C C . ASP A 1 110 ? 18.444 6.583 1.131 1.00 59.50 110 ASP A C 1
ATOM 889 O O . ASP A 1 110 ? 17.972 5.627 1.757 1.00 59.50 110 ASP A O 1
ATOM 893 N N . LYS A 1 111 ? 17.733 7.263 0.227 1.00 59.19 111 LYS A N 1
ATOM 894 C CA . LYS A 1 111 ? 16.350 6.940 -0.144 1.00 59.19 111 LYS A CA 1
ATOM 895 C C . LYS A 1 111 ? 16.212 5.551 -0.774 1.00 59.19 111 LYS A C 1
ATOM 897 O O . LYS A 1 111 ? 15.140 4.964 -0.688 1.00 59.19 111 LYS A O 1
ATOM 902 N N . HIS A 1 112 ? 17.274 4.986 -1.352 1.00 63.41 112 HIS A N 1
ATOM 903 C CA . HIS A 1 112 ? 17.236 3.660 -1.971 1.00 63.41 112 HIS A CA 1
ATOM 904 C C . HIS A 1 112 ? 17.003 2.536 -0.948 1.00 63.41 112 HIS A C 1
ATOM 906 O O . HIS A 1 112 ? 16.549 1.455 -1.312 1.00 63.41 112 HIS A O 1
ATOM 912 N N . ASN A 1 113 ? 17.210 2.800 0.349 1.00 67.44 113 ASN A N 1
ATOM 913 C CA . ASN A 1 113 ? 16.895 1.851 1.418 1.00 67.44 113 ASN A CA 1
ATOM 914 C C . ASN A 1 113 ? 15.438 1.917 1.909 1.00 67.44 113 ASN A C 1
ATOM 916 O O . ASN A 1 113 ? 15.070 1.115 2.771 1.00 67.44 113 ASN A O 1
ATOM 920 N N . GLN A 1 114 ? 14.603 2.830 1.391 1.00 67.00 114 GLN A N 1
ATOM 921 C CA . GLN A 1 114 ? 13.227 3.042 1.869 1.00 67.00 114 GLN A CA 1
ATOM 922 C C . GLN A 1 114 ? 12.398 1.759 1.900 1.00 67.00 114 GLN A C 1
ATOM 924 O O . GLN A 1 114 ? 11.768 1.467 2.913 1.00 67.00 114 GLN A O 1
ATOM 929 N N . HIS A 1 115 ? 12.508 0.932 0.861 1.00 68.56 115 HIS A N 1
ATOM 930 C CA . HIS A 1 115 ? 11.748 -0.306 0.719 1.00 68.56 115 HIS A CA 1
ATOM 931 C C . HIS A 1 115 ? 12.007 -1.275 1.882 1.00 68.56 115 HIS A C 1
ATOM 933 O O . HIS A 1 115 ? 11.080 -1.918 2.368 1.00 68.56 115 HIS A O 1
ATOM 939 N N . ARG A 1 116 ? 13.229 -1.304 2.437 1.00 74.81 116 ARG A N 1
ATOM 940 C CA . ARG A 1 116 ? 13.576 -2.140 3.602 1.00 74.81 116 ARG A CA 1
ATOM 941 C C . ARG A 1 116 ? 12.908 -1.659 4.890 1.00 74.81 116 ARG A C 1
ATOM 943 O O . ARG A 1 116 ? 12.500 -2.478 5.712 1.00 74.81 116 ARG A O 1
ATOM 950 N N . TYR A 1 117 ? 12.815 -0.345 5.085 1.00 80.38 117 TYR A N 1
ATOM 951 C CA . TYR A 1 117 ? 12.167 0.233 6.265 1.00 80.38 117 TYR A CA 1
ATOM 952 C C . TYR A 1 117 ? 10.646 0.165 6.148 1.00 80.38 117 TYR A C 1
ATOM 954 O O . TYR A 1 117 ? 9.994 -0.229 7.115 1.00 80.38 117 TYR A O 1
ATOM 962 N N . THR A 1 118 ? 10.101 0.471 4.966 1.00 83.75 118 THR A N 1
ATOM 963 C CA . THR A 1 118 ? 8.668 0.359 4.677 1.00 83.75 118 THR A CA 1
ATOM 964 C C . THR A 1 118 ? 8.223 -1.074 4.890 1.00 83.75 118 THR A C 1
ATOM 966 O O . THR A 1 118 ? 7.353 -1.289 5.722 1.00 83.75 118 THR A O 1
ATOM 969 N N . SER A 1 119 ? 8.869 -2.052 4.243 1.00 85.75 119 SER A N 1
ATOM 970 C CA . SER A 1 119 ? 8.496 -3.467 4.367 1.00 85.75 119 SER A CA 1
ATOM 971 C C . SER A 1 119 ? 8.478 -3.909 5.825 1.00 85.75 119 SER A C 1
ATOM 973 O O . SER A 1 119 ? 7.514 -4.500 6.286 1.00 85.75 119 SER A O 1
ATOM 975 N N . LYS A 1 120 ? 9.494 -3.537 6.610 1.00 87.25 120 LYS A N 1
ATOM 976 C CA . LYS A 1 120 ? 9.560 -3.920 8.023 1.00 87.25 120 LYS A CA 1
ATOM 977 C C . LYS A 1 120 ? 8.431 -3.317 8.869 1.00 87.25 120 LYS A C 1
ATOM 979 O O . LYS A 1 120 ? 7.867 -4.018 9.709 1.00 87.25 120 LYS A O 1
ATOM 984 N N . ILE A 1 121 ? 8.145 -2.022 8.708 1.00 88.62 121 ILE A N 1
ATOM 985 C CA . ILE A 1 121 ? 7.065 -1.356 9.454 1.00 88.62 121 ILE A CA 1
ATOM 986 C C . ILE A 1 121 ? 5.716 -1.913 8.995 1.00 88.62 121 ILE A C 1
ATOM 988 O O . ILE A 1 121 ? 4.904 -2.289 9.833 1.00 88.62 121 ILE A O 1
ATOM 992 N N . MET A 1 122 ? 5.516 -2.023 7.683 1.00 92.19 122 MET A N 1
ATOM 993 C CA . MET A 1 122 ? 4.305 -2.542 7.059 1.00 92.19 122 MET A CA 1
ATOM 994 C C . MET A 1 122 ? 4.007 -3.971 7.514 1.00 92.19 122 MET A C 1
ATOM 996 O O . MET A 1 122 ? 2.925 -4.194 8.042 1.00 92.19 122 MET A O 1
ATOM 1000 N N . SER A 1 123 ? 4.960 -4.907 7.423 1.00 93.00 123 SER A N 1
ATOM 1001 C CA . SER A 1 123 ? 4.767 -6.276 7.919 1.00 93.00 123 SER A CA 1
ATOM 1002 C C . SER A 1 123 ? 4.392 -6.283 9.397 1.00 93.00 123 SER A C 1
ATOM 1004 O O . SER A 1 123 ? 3.437 -6.940 9.787 1.00 93.00 123 SER A O 1
ATOM 1006 N N . SER A 1 124 ? 5.085 -5.497 10.230 1.00 92.06 124 SER A N 1
ATOM 1007 C CA . SER A 1 124 ? 4.779 -5.440 11.662 1.00 92.06 124 SER A CA 1
ATOM 1008 C C . SER A 1 124 ? 3.374 -4.903 11.952 1.00 92.06 124 SER A C 1
ATOM 1010 O O . SER A 1 124 ? 2.716 -5.410 12.858 1.00 92.06 124 SER A O 1
ATOM 1012 N N . VAL A 1 125 ? 2.921 -3.888 11.215 1.00 94.69 125 VAL A N 1
ATOM 1013 C CA . VAL A 1 125 ? 1.583 -3.296 11.357 1.00 94.69 125 VAL A CA 1
ATOM 1014 C C . VAL A 1 125 ? 0.509 -4.263 10.858 1.00 94.69 125 VAL A C 1
ATOM 1016 O O . VAL A 1 125 ? -0.464 -4.504 11.566 1.00 94.69 125 VAL A O 1
ATOM 1019 N N . LEU A 1 126 ? 0.698 -4.858 9.680 1.00 96.50 126 LEU A N 1
ATOM 1020 C CA . LEU A 1 126 ? -0.261 -5.786 9.084 1.00 96.50 126 LEU A CA 1
ATOM 1021 C C . LEU A 1 126 ? -0.419 -7.064 9.922 1.00 96.50 126 LEU A C 1
ATOM 1023 O O . LEU A 1 126 ? -1.548 -7.465 10.200 1.00 96.50 126 LEU A O 1
ATOM 1027 N N . SER A 1 127 ? 0.676 -7.643 10.427 1.00 95.31 127 SER A N 1
ATOM 1028 C CA . SER A 1 127 ? 0.600 -8.802 11.327 1.00 95.31 127 SER A CA 1
ATOM 1029 C C . SER A 1 127 ? -0.122 -8.476 12.640 1.00 95.31 127 SER A C 1
ATOM 1031 O O . SER A 1 127 ? -0.890 -9.292 13.137 1.00 95.31 127 SER A O 1
ATOM 1033 N N . GLN A 1 128 ? 0.058 -7.274 13.205 1.00 95.50 128 GLN A N 1
ATOM 1034 C CA . GLN A 1 128 ? -0.693 -6.848 14.400 1.00 95.50 128 GLN A CA 1
ATOM 1035 C C . GLN A 1 128 ? -2.195 -6.679 14.148 1.00 95.50 128 GLN A C 1
ATOM 1037 O O . GLN A 1 128 ? -2.997 -6.810 15.072 1.00 95.50 128 GLN A O 1
ATOM 1042 N N . LEU A 1 129 ? -2.568 -6.389 12.904 1.00 96.88 129 LEU A N 1
ATOM 1043 C CA . LEU A 1 129 ? -3.949 -6.290 12.441 1.00 96.88 129 LEU A CA 1
ATOM 1044 C C . LEU A 1 129 ? -4.484 -7.636 11.928 1.00 96.88 129 LEU A C 1
ATOM 1046 O O . LEU A 1 129 ? -5.543 -7.671 11.300 1.00 96.88 129 LEU A O 1
ATOM 1050 N N . ASN A 1 130 ? -3.783 -8.740 12.209 1.00 96.56 130 ASN A N 1
ATOM 1051 C CA . ASN A 1 130 ? -4.164 -10.101 11.837 1.00 96.56 130 ASN A CA 1
ATOM 1052 C C . ASN A 1 130 ? -4.466 -10.264 10.335 1.00 96.56 130 ASN A C 1
ATOM 1054 O O . ASN A 1 130 ? -5.373 -11.007 9.967 1.00 96.56 130 ASN A O 1
ATOM 1058 N N . PHE A 1 131 ? -3.760 -9.535 9.465 1.00 97.75 131 PHE A N 1
ATOM 1059 C CA . PHE A 1 131 ? -3.718 -9.896 8.048 1.00 97.75 131 PHE A CA 1
ATOM 1060 C C . PHE A 1 131 ? -2.936 -11.200 7.878 1.00 97.75 131 PHE A C 1
ATOM 1062 O O . PHE A 1 131 ? -2.028 -11.487 8.662 1.00 97.75 131 PHE A O 1
ATOM 1069 N N . SER A 1 132 ? -3.328 -11.983 6.879 1.00 96.88 132 SER A N 1
ATOM 1070 C CA . SER A 1 132 ? -2.698 -13.264 6.560 1.00 96.88 132 SER A CA 1
ATOM 1071 C C . SER A 1 132 ? -1.246 -13.089 6.108 1.00 96.88 132 SER A C 1
ATOM 1073 O O . SER A 1 132 ? -0.852 -12.017 5.639 1.00 96.88 132 SER A O 1
ATOM 1075 N N . ASP A 1 133 ? -0.440 -14.142 6.235 1.00 95.94 133 ASP A N 1
ATOM 1076 C CA . ASP A 1 133 ? 0.955 -14.112 5.785 1.00 95.94 133 ASP A CA 1
ATOM 1077 C C . ASP A 1 133 ? 1.039 -13.909 4.260 1.00 95.94 133 ASP A C 1
ATOM 1079 O O . ASP A 1 133 ? 1.955 -13.244 3.767 1.00 95.94 133 ASP A O 1
ATOM 1083 N N . GLU A 1 134 ? 0.044 -14.400 3.519 1.00 95.94 134 GLU A N 1
ATOM 1084 C CA . GLU A 1 134 ? -0.125 -14.180 2.084 1.00 95.94 134 GLU A CA 1
ATOM 1085 C C . GLU A 1 134 ? -0.362 -12.694 1.772 1.00 95.94 134 GLU A C 1
ATOM 1087 O O . GLU A 1 134 ? 0.357 -12.10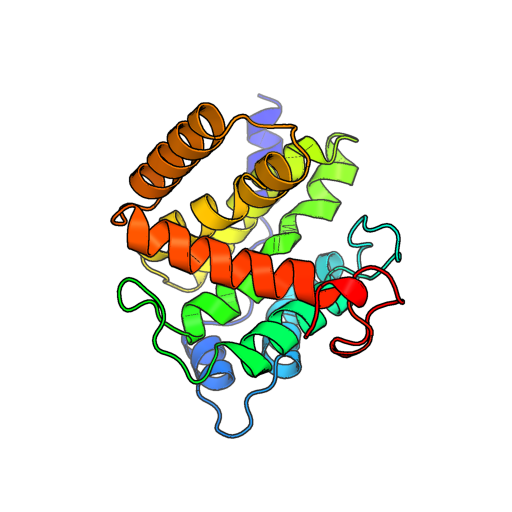5 0.965 1.00 95.94 134 GLU A O 1
ATOM 1092 N N . GLU A 1 135 ? -1.309 -12.046 2.458 1.00 97.62 135 GLU A N 1
ATOM 1093 C CA . GLU A 1 135 ? -1.561 -10.605 2.322 1.00 97.62 135 GLU A CA 1
ATOM 1094 C C . GLU A 1 135 ? -0.316 -9.777 2.675 1.00 97.62 135 GLU A C 1
ATOM 1096 O O . GLU A 1 135 ? 0.045 -8.840 1.960 1.00 97.62 135 GLU A O 1
ATOM 1101 N N . VAL A 1 136 ? 0.392 -10.134 3.751 1.00 96.56 136 VAL A N 1
ATOM 1102 C CA . VAL A 1 136 ? 1.638 -9.456 4.135 1.00 96.56 136 VAL A CA 1
ATOM 1103 C C . VAL A 1 136 ? 2.705 -9.597 3.046 1.00 96.56 136 VAL A C 1
ATOM 1105 O O . VAL A 1 136 ? 3.369 -8.610 2.720 1.00 96.56 136 VAL A O 1
ATOM 1108 N N . SER A 1 137 ? 2.857 -10.788 2.465 1.00 96.06 137 SER A N 1
ATOM 1109 C CA . SER A 1 137 ? 3.833 -11.060 1.401 1.00 96.06 137 SER A CA 1
ATOM 1110 C C . SER A 1 137 ? 3.527 -10.251 0.140 1.00 96.06 137 SER A C 1
ATOM 1112 O O . SER A 1 137 ? 4.420 -9.593 -0.398 1.00 96.06 137 SER A O 1
ATOM 1114 N N . VAL A 1 138 ? 2.254 -10.184 -0.266 1.00 97.44 138 VAL A N 1
ATOM 1115 C CA . VAL A 1 138 ? 1.813 -9.339 -1.385 1.00 97.44 138 VAL A CA 1
ATOM 1116 C C . VAL A 1 138 ? 2.122 -7.864 -1.121 1.00 97.44 138 VAL A C 1
ATOM 1118 O O . VAL A 1 138 ? 2.708 -7.198 -1.975 1.00 97.44 138 VAL A O 1
ATOM 1121 N N . ALA A 1 139 ? 1.770 -7.344 0.060 1.00 96.19 139 ALA A N 1
ATOM 1122 C CA . ALA A 1 139 ? 2.011 -5.945 0.411 1.00 96.19 139 ALA A CA 1
ATOM 1123 C C . ALA A 1 139 ? 3.501 -5.581 0.331 1.00 96.19 139 ALA A C 1
ATOM 1125 O O . ALA A 1 139 ? 3.862 -4.555 -0.247 1.00 96.19 139 ALA A O 1
ATOM 1126 N N . VAL A 1 140 ? 4.366 -6.440 0.880 1.00 93.44 140 VAL A N 1
ATOM 1127 C CA . VAL A 1 140 ? 5.824 -6.258 0.867 1.00 93.44 140 VAL A CA 1
ATOM 1128 C C . VAL A 1 140 ? 6.377 -6.299 -0.555 1.00 93.44 140 VAL A C 1
ATOM 1130 O O . VAL A 1 140 ? 7.178 -5.434 -0.912 1.00 93.44 140 VAL A O 1
ATOM 1133 N N . ALA A 1 141 ? 5.937 -7.256 -1.373 1.00 93.94 141 ALA A N 1
ATOM 1134 C CA . ALA A 1 141 ? 6.372 -7.373 -2.760 1.00 93.94 141 ALA A CA 1
ATOM 1135 C C . ALA A 1 141 ? 5.986 -6.134 -3.583 1.00 93.94 141 ALA A C 1
ATOM 1137 O O . ALA A 1 141 ? 6.816 -5.607 -4.322 1.00 93.94 141 ALA A O 1
ATOM 1138 N N . LEU A 1 142 ? 4.769 -5.604 -3.406 1.00 93.94 142 LEU A N 1
ATOM 1139 C CA . LEU A 1 142 ? 4.302 -4.406 -4.116 1.00 93.94 142 LEU A CA 1
ATOM 1140 C C . LEU A 1 142 ? 5.134 -3.154 -3.799 1.00 93.94 142 LEU A C 1
ATOM 1142 O O . LEU A 1 142 ? 5.369 -2.339 -4.689 1.00 93.94 142 LEU A O 1
ATOM 1146 N N . VAL A 1 143 ? 5.616 -2.997 -2.560 1.00 89.69 143 VAL A N 1
ATOM 1147 C CA . VAL A 1 143 ? 6.470 -1.857 -2.175 1.00 89.69 143 VAL A CA 1
ATOM 1148 C C . VAL A 1 143 ? 7.962 -2.113 -2.352 1.00 89.69 143 VAL A C 1
ATOM 1150 O O . VAL A 1 143 ? 8.750 -1.253 -1.966 1.00 89.69 143 VAL A O 1
ATOM 1153 N N . PHE A 1 144 ? 8.398 -3.260 -2.878 1.00 81.00 144 PHE A N 1
ATOM 1154 C CA . PHE A 1 144 ? 9.820 -3.617 -2.892 1.00 81.00 144 PHE A CA 1
ATOM 1155 C C . PHE A 1 144 ? 10.658 -2.777 -3.876 1.00 81.00 144 PHE A C 1
ATOM 1157 O O . PHE A 1 144 ? 11.840 -2.535 -3.618 1.00 81.00 144 PHE A O 1
ATOM 1164 N N . GLY A 1 145 ? 10.065 -2.274 -4.964 1.00 75.94 145 GLY A N 1
ATOM 1165 C CA . GLY A 1 145 ? 10.766 -1.419 -5.926 1.00 75.94 145 GLY A CA 1
ATOM 1166 C C . GLY A 1 145 ? 9.904 -0.908 -7.085 1.00 75.94 145 GLY A C 1
ATOM 1167 O O . GLY A 1 145 ? 8.857 -1.465 -7.397 1.00 75.94 145 GLY A O 1
ATOM 1168 N N . ASP A 1 146 ? 10.375 0.152 -7.751 1.00 84.06 146 ASP A N 1
ATOM 1169 C CA . ASP A 1 146 ? 9.708 0.788 -8.901 1.00 84.06 146 ASP A CA 1
ATOM 1170 C C . ASP A 1 146 ? 10.166 0.170 -10.238 1.00 84.06 146 ASP A C 1
ATOM 1172 O O . ASP A 1 146 ? 10.879 0.793 -11.033 1.00 84.06 146 ASP A O 1
ATOM 1176 N N . VAL A 1 147 ? 9.800 -1.096 -10.472 1.00 90.75 147 VAL A N 1
ATOM 1177 C CA . VAL A 1 147 ? 10.178 -1.813 -11.707 1.00 90.75 147 VAL A CA 1
ATOM 1178 C C . VAL A 1 147 ? 9.509 -1.203 -12.938 1.00 90.75 147 VAL A C 1
ATOM 1180 O O . VAL A 1 147 ? 10.162 -1.029 -13.969 1.00 90.75 147 VAL A O 1
ATOM 1183 N N . ILE A 1 148 ? 8.238 -0.811 -12.816 1.00 90.38 148 ILE A N 1
ATOM 1184 C CA . ILE A 1 148 ? 7.464 -0.197 -13.903 1.00 90.38 148 ILE A CA 1
ATOM 1185 C C . ILE A 1 148 ? 8.054 1.160 -14.297 1.00 90.38 148 ILE A C 1
ATOM 1187 O O . ILE A 1 148 ? 8.354 1.380 -15.470 1.00 90.38 148 ILE A O 1
ATOM 1191 N N . GLY A 1 149 ? 8.307 2.054 -13.339 1.00 86.38 149 GLY A N 1
ATOM 1192 C CA . GLY A 1 149 ? 8.940 3.338 -13.622 1.00 86.38 149 GLY A CA 1
ATOM 1193 C C . GLY A 1 149 ? 10.386 3.193 -14.100 1.00 86.38 149 GLY A C 1
ATOM 1194 O O . GLY A 1 149 ? 10.846 3.994 -14.911 1.00 86.38 149 GLY A O 1
ATOM 1195 N N . GLY A 1 150 ? 11.116 2.172 -13.637 1.00 88.19 150 GLY A N 1
ATOM 1196 C CA . GLY A 1 150 ? 12.439 1.822 -14.161 1.00 88.19 150 GLY A CA 1
ATOM 1197 C C . GLY A 1 150 ? 12.409 1.430 -15.641 1.00 88.19 150 GLY A C 1
ATOM 1198 O O . GLY A 1 150 ? 13.252 1.890 -16.407 1.00 88.19 150 GLY A O 1
ATOM 1199 N N . TYR A 1 151 ? 11.417 0.640 -16.052 1.00 91.81 151 TYR A N 1
ATOM 1200 C CA . TYR A 1 151 ? 11.206 0.279 -17.454 1.00 91.81 151 TYR A CA 1
ATOM 1201 C C . TYR A 1 151 ? 10.800 1.488 -18.311 1.00 91.81 151 TYR A C 1
ATOM 1203 O O . TYR A 1 151 ? 11.420 1.737 -19.337 1.00 91.81 151 TYR A O 1
ATOM 1211 N N . ILE A 1 152 ? 9.827 2.290 -17.861 1.00 88.94 152 ILE A N 1
ATOM 1212 C CA . ILE A 1 152 ? 9.332 3.467 -18.605 1.00 88.94 152 ILE A CA 1
ATOM 1213 C C . ILE A 1 152 ? 10.427 4.525 -18.825 1.00 88.94 152 ILE A C 1
ATOM 1215 O O . ILE A 1 152 ? 10.408 5.231 -19.827 1.00 88.94 152 ILE A O 1
ATOM 1219 N N . ARG A 1 153 ? 11.385 4.648 -17.898 1.00 87.50 153 ARG A N 1
ATOM 1220 C CA . ARG A 1 153 ? 12.502 5.608 -17.983 1.00 87.50 153 ARG A CA 1
ATOM 1221 C C . ARG A 1 153 ? 13.762 5.027 -18.641 1.00 87.50 153 ARG A C 1
ATOM 1223 O O . ARG A 1 153 ? 14.843 5.569 -18.431 1.00 87.50 153 ARG A O 1
ATOM 1230 N N . ASP A 1 154 ? 13.648 3.906 -19.356 1.00 89.69 154 ASP A N 1
ATOM 1231 C CA . ASP A 1 154 ? 14.758 3.195 -20.015 1.00 89.69 154 ASP A CA 1
ATOM 1232 C C . ASP A 1 154 ? 15.909 2.773 -19.075 1.00 89.69 154 ASP A C 1
ATOM 1234 O O . ASP A 1 154 ? 17.013 2.444 -19.510 1.00 89.69 154 ASP A O 1
ATOM 1238 N N . HIS A 1 155 ? 15.670 2.726 -17.759 1.00 89.06 155 HIS A N 1
ATOM 1239 C CA . HIS A 1 155 ? 16.652 2.224 -16.795 1.00 89.06 155 HIS A CA 1
ATOM 1240 C C . HIS A 1 155 ? 16.693 0.689 -16.766 1.00 89.06 155 HIS A C 1
ATOM 1242 O O . HIS A 1 155 ? 17.714 0.110 -16.383 1.00 89.06 155 HIS A O 1
ATOM 1248 N N . TYR A 1 156 ? 15.601 0.024 -17.163 1.00 89.19 156 TYR A N 1
ATOM 1249 C CA . TYR A 1 156 ? 15.504 -1.430 -17.295 1.00 89.19 156 TYR A CA 1
ATOM 1250 C C . TYR A 1 156 ? 15.121 -1.831 -18.717 1.00 89.19 156 TYR A C 1
ATOM 1252 O O . TYR A 1 156 ? 14.180 -1.297 -19.292 1.00 89.19 156 TYR A O 1
ATOM 1260 N N . SER A 1 157 ? 15.806 -2.841 -19.261 1.00 94.00 157 SER A N 1
ATOM 1261 C CA . SER A 1 157 ? 15.340 -3.517 -20.472 1.00 94.00 157 SER A CA 1
ATOM 1262 C C . SER A 1 157 ? 14.060 -4.302 -20.179 1.00 94.00 157 SER A C 1
ATOM 1264 O O . SER A 1 157 ? 13.843 -4.738 -19.046 1.00 94.00 157 SER A O 1
ATOM 1266 N N . GLY A 1 158 ? 13.245 -4.567 -21.205 1.00 92.88 158 GLY A N 1
ATOM 1267 C CA . GLY A 1 158 ? 12.035 -5.386 -21.046 1.00 92.88 158 GLY A CA 1
ATOM 1268 C C . GLY A 1 158 ? 12.324 -6.771 -20.455 1.00 92.88 158 GLY A C 1
ATOM 1269 O O . GLY A 1 158 ? 11.577 -7.248 -19.603 1.00 92.88 158 GLY A O 1
ATOM 1270 N N . LYS A 1 159 ? 13.463 -7.379 -20.822 1.00 95.19 159 LYS A N 1
ATOM 1271 C CA . LYS A 1 159 ? 13.927 -8.644 -20.233 1.00 95.19 159 LYS A CA 1
ATOM 1272 C C . LYS A 1 159 ? 14.179 -8.507 -18.728 1.00 95.19 159 LYS A C 1
ATOM 1274 O O . LYS A 1 159 ? 13.619 -9.277 -17.959 1.00 95.19 159 LYS A O 1
ATOM 1279 N N . LYS A 1 160 ? 14.957 -7.501 -18.313 1.00 93.69 160 LYS A N 1
ATOM 1280 C CA . LYS A 1 160 ? 15.265 -7.274 -16.895 1.00 93.69 160 LYS A CA 1
ATOM 1281 C C . LYS A 1 160 ? 14.005 -6.960 -16.086 1.00 93.69 160 LYS A C 1
ATOM 1283 O O . LYS A 1 160 ? 13.823 -7.515 -15.013 1.00 93.69 160 LYS A O 1
ATOM 1288 N N . ALA A 1 161 ? 13.121 -6.109 -16.607 1.00 93.81 161 ALA A N 1
ATOM 1289 C CA . ALA A 1 161 ? 11.856 -5.797 -15.946 1.00 93.81 161 ALA A CA 1
ATOM 1290 C C . ALA A 1 161 ? 10.994 -7.057 -15.758 1.00 93.81 161 ALA A C 1
ATOM 1292 O O . ALA A 1 161 ? 10.447 -7.265 -14.683 1.00 93.81 161 ALA A O 1
ATOM 1293 N N . THR A 1 162 ? 10.928 -7.927 -16.770 1.00 95.31 162 THR A N 1
ATOM 1294 C CA . THR A 1 162 ? 10.183 -9.194 -16.690 1.00 95.31 162 THR A CA 1
ATOM 1295 C C . THR A 1 162 ? 10.778 -10.146 -15.652 1.00 95.31 162 THR A C 1
ATOM 1297 O O . THR A 1 162 ? 10.028 -10.737 -14.883 1.00 95.31 162 THR A O 1
ATOM 1300 N N . GLU A 1 163 ? 12.106 -10.277 -15.599 1.00 95.75 163 GLU A N 1
ATOM 1301 C CA . GLU A 1 163 ? 12.803 -11.120 -14.615 1.00 95.75 163 GLU A CA 1
ATOM 1302 C C . GLU A 1 163 ? 12.550 -10.644 -13.174 1.00 95.75 163 GLU A C 1
ATOM 1304 O O . GLU A 1 163 ? 12.231 -11.455 -12.305 1.00 95.75 163 GLU A O 1
ATOM 1309 N N . GLU A 1 164 ? 12.625 -9.333 -12.925 1.00 94.62 164 GLU A N 1
ATOM 1310 C CA . GLU A 1 164 ? 12.330 -8.756 -11.606 1.00 94.62 164 GLU A CA 1
ATOM 1311 C C . GLU A 1 164 ? 10.848 -8.928 -11.233 1.00 94.62 164 GLU A C 1
ATOM 1313 O O . GLU A 1 164 ? 10.536 -9.342 -10.119 1.00 94.62 164 GLU A O 1
ATOM 1318 N N . LEU A 1 165 ? 9.923 -8.682 -12.171 1.00 96.00 165 LEU A N 1
ATOM 1319 C CA . LEU A 1 165 ? 8.485 -8.867 -11.944 1.00 96.00 165 LEU A CA 1
ATOM 1320 C C . LEU A 1 165 ? 8.119 -10.328 -11.663 1.00 96.00 165 LEU A C 1
ATOM 1322 O O . LEU A 1 165 ? 7.256 -10.579 -10.827 1.00 96.00 165 LEU A O 1
ATOM 1326 N N . ALA A 1 166 ? 8.764 -11.282 -12.339 1.00 97.00 166 ALA A N 1
ATOM 1327 C CA . ALA A 1 166 ? 8.554 -12.706 -12.094 1.00 97.00 166 ALA A CA 1
ATOM 1328 C C . ALA A 1 166 ? 8.955 -13.078 -10.666 1.00 97.00 166 ALA A C 1
ATOM 1330 O O . ALA A 1 166 ? 8.166 -13.679 -9.945 1.00 97.00 166 ALA A O 1
ATOM 1331 N N . LYS A 1 167 ? 10.126 -12.614 -10.221 1.00 95.94 167 LYS A N 1
ATOM 1332 C CA . LYS A 1 167 ? 10.573 -12.824 -8.845 1.00 95.94 167 LYS A CA 1
ATOM 1333 C C . LYS A 1 167 ? 9.633 -12.180 -7.822 1.00 95.94 167 LYS A C 1
ATOM 1335 O O . LYS A 1 167 ? 9.310 -12.807 -6.823 1.00 95.94 167 LYS A O 1
ATOM 1340 N N . MET A 1 168 ? 9.180 -10.950 -8.066 1.00 95.62 168 MET A N 1
ATOM 1341 C CA . MET A 1 168 ? 8.241 -10.273 -7.164 1.00 95.62 168 MET A CA 1
ATOM 1342 C C . MET A 1 168 ? 6.891 -11.000 -7.084 1.00 95.62 168 MET A C 1
ATOM 1344 O O . MET A 1 168 ? 6.304 -11.062 -6.009 1.00 95.62 168 MET A O 1
ATOM 1348 N N . ALA A 1 169 ? 6.408 -11.562 -8.197 1.00 97.19 169 ALA A N 1
ATOM 1349 C CA . ALA A 1 169 ? 5.193 -12.370 -8.215 1.00 97.19 169 ALA A CA 1
ATOM 1350 C C . ALA A 1 169 ? 5.362 -13.680 -7.428 1.00 97.19 169 ALA A C 1
ATOM 1352 O O . ALA A 1 169 ? 4.480 -14.031 -6.643 1.00 97.19 169 ALA A O 1
ATOM 1353 N N . ASP A 1 170 ? 6.510 -14.349 -7.581 1.00 97.06 170 ASP A N 1
ATOM 1354 C CA . ASP A 1 170 ? 6.858 -15.553 -6.820 1.00 97.06 170 ASP A CA 1
ATOM 1355 C C . ASP A 1 170 ? 6.956 -15.254 -5.314 1.00 97.06 170 ASP A C 1
ATOM 1357 O O . ASP A 1 170 ? 6.363 -15.967 -4.506 1.00 97.06 170 ASP A O 1
ATOM 1361 N N . ASP A 1 171 ? 7.629 -14.160 -4.935 1.00 93.75 171 ASP A N 1
ATOM 1362 C CA . ASP A 1 171 ? 7.741 -13.697 -3.544 1.00 93.75 171 ASP A CA 1
ATOM 1363 C C . ASP A 1 171 ? 6.363 -13.330 -2.950 1.00 93.75 171 ASP A C 1
ATOM 1365 O O . ASP A 1 171 ? 6.129 -13.507 -1.754 1.00 93.75 171 ASP A O 1
ATOM 1369 N N . ALA A 1 172 ? 5.436 -12.840 -3.780 1.00 95.94 172 ALA A N 1
ATOM 1370 C CA . ALA A 1 172 ? 4.055 -12.548 -3.400 1.00 95.94 172 ALA A CA 1
ATOM 1371 C C . ALA A 1 172 ? 3.151 -13.795 -3.352 1.00 95.94 172 ALA A C 1
ATOM 1373 O O . ALA A 1 172 ? 2.020 -13.699 -2.877 1.00 95.94 172 ALA A O 1
ATOM 1374 N N . GLY A 1 173 ? 3.606 -14.940 -3.871 1.00 96.88 173 GLY A N 1
ATOM 1375 C CA . GLY A 1 173 ? 2.797 -16.153 -3.998 1.00 96.88 173 GLY A CA 1
ATOM 1376 C C . GLY A 1 173 ? 1.628 -16.023 -4.983 1.00 96.88 173 GLY A C 1
ATOM 1377 O O . GLY A 1 173 ? 0.620 -16.713 -4.827 1.00 96.88 173 GLY A O 1
ATOM 1378 N N . LEU A 1 174 ? 1.729 -15.137 -5.981 1.00 97.38 174 LEU A N 1
ATOM 1379 C CA . LEU A 1 174 ? 0.656 -14.856 -6.939 1.00 97.38 174 LEU A CA 1
ATOM 1380 C C . LEU A 1 174 ? 1.033 -15.256 -8.371 1.00 97.38 174 LEU A C 1
ATOM 1382 O O . LEU A 1 174 ? 2.194 -15.141 -8.765 1.00 97.38 174 LEU A O 1
ATOM 1386 N N . PRO A 1 175 ? 0.051 -15.637 -9.214 1.00 97.94 175 PRO A N 1
ATOM 1387 C CA . PRO A 1 175 ? 0.282 -15.754 -10.646 1.00 97.94 175 PRO A CA 1
ATOM 1388 C C . PRO A 1 175 ? 0.828 -14.443 -11.218 1.00 97.94 175 PRO A C 1
ATOM 1390 O O . PRO A 1 175 ? 0.306 -13.365 -10.926 1.00 97.94 175 PRO A O 1
ATOM 1393 N N . PHE A 1 176 ? 1.832 -14.542 -12.094 1.00 97.31 176 PHE A N 1
ATOM 1394 C CA . PHE A 1 176 ? 2.520 -13.388 -12.685 1.00 97.31 176 PHE A CA 1
ATOM 1395 C C . PHE A 1 176 ? 1.568 -12.284 -13.170 1.00 97.31 176 PHE A C 1
ATOM 1397 O O . PHE A 1 176 ? 1.755 -11.112 -12.853 1.00 97.31 176 PHE A O 1
ATOM 1404 N N . TYR A 1 177 ? 0.523 -12.649 -13.920 1.00 97.50 177 TYR A N 1
ATOM 1405 C CA . TYR A 1 177 ? -0.419 -11.673 -14.471 1.00 97.50 177 TYR A CA 1
ATOM 1406 C C . TYR A 1 177 ? -1.298 -11.003 -13.415 1.00 97.50 177 TYR A C 1
ATOM 1408 O O . TYR A 1 177 ? -1.643 -9.834 -13.583 1.00 97.50 177 TYR A O 1
ATOM 1416 N N . ASP A 1 178 ? -1.656 -11.704 -12.342 1.00 97.81 178 ASP A N 1
ATOM 1417 C CA . ASP A 1 178 ? -2.438 -11.110 -11.259 1.00 97.81 178 ASP A CA 1
ATOM 1418 C C . ASP A 1 178 ? -1.580 -10.148 -10.442 1.00 97.81 178 ASP A C 1
ATOM 1420 O O . ASP A 1 178 ? -2.003 -9.021 -10.176 1.00 97.81 178 ASP A O 1
ATOM 1424 N N . PHE A 1 179 ? -0.339 -10.543 -10.141 1.00 97.81 179 PHE A N 1
ATOM 1425 C CA . PHE A 1 179 ? 0.629 -9.661 -9.499 1.00 97.81 179 PHE A CA 1
ATOM 1426 C C . PHE A 1 179 ? 0.896 -8.408 -10.340 1.00 97.81 179 PHE A C 1
ATOM 1428 O O . PHE A 1 179 ? 0.806 -7.291 -9.834 1.00 97.81 179 PHE A O 1
ATOM 1435 N N . LEU A 1 180 ? 1.159 -8.573 -11.641 1.00 96.88 180 LEU A N 1
ATOM 1436 C CA . LEU A 1 180 ? 1.402 -7.456 -12.551 1.00 96.88 180 LEU A CA 1
ATOM 1437 C C . LEU A 1 180 ? 0.221 -6.481 -12.574 1.00 96.88 180 LEU A C 1
ATOM 1439 O O . LEU A 1 180 ? 0.426 -5.273 -12.509 1.00 96.88 180 LEU A O 1
ATOM 1443 N N . LYS A 1 181 ? -1.018 -6.979 -12.635 1.00 97.31 181 LYS A N 1
ATOM 1444 C CA . LYS A 1 181 ? -2.205 -6.116 -12.603 1.00 97.31 181 LYS A CA 1
ATOM 1445 C C . LYS A 1 181 ? -2.335 -5.369 -11.273 1.00 97.31 181 LYS A C 1
ATOM 1447 O O . LYS A 1 181 ? -2.636 -4.181 -11.297 1.00 97.31 181 LYS A O 1
ATOM 1452 N N . LEU A 1 182 ? -2.080 -6.018 -10.133 1.00 97.31 182 LEU A N 1
ATOM 1453 C CA . LEU A 1 182 ? -2.083 -5.347 -8.823 1.00 97.31 182 LEU A CA 1
ATOM 1454 C C . LEU A 1 182 ? -1.011 -4.258 -8.746 1.00 97.31 182 LEU A C 1
ATOM 1456 O O . LEU A 1 182 ? -1.285 -3.149 -8.286 1.00 97.31 182 LEU A O 1
ATOM 1460 N N . LEU A 1 183 ? 0.191 -4.553 -9.244 1.00 96.62 183 LEU A N 1
ATOM 1461 C CA . LEU A 1 183 ? 1.281 -3.590 -9.303 1.00 96.62 183 LEU A CA 1
ATOM 1462 C C . LEU A 1 183 ? 0.938 -2.405 -10.208 1.00 96.62 183 LEU A C 1
ATOM 1464 O O . LEU A 1 183 ? 1.254 -1.274 -9.860 1.00 96.62 183 LEU A O 1
ATOM 1468 N N . LEU A 1 184 ? 0.262 -2.639 -11.335 1.00 95.75 184 LEU A N 1
ATOM 1469 C CA . LEU A 1 184 ? -0.206 -1.569 -12.216 1.00 95.75 184 LEU A CA 1
ATOM 1470 C C . LEU A 1 184 ? -1.271 -0.699 -11.544 1.00 95.75 184 LEU A C 1
ATOM 1472 O O . LEU A 1 184 ? -1.166 0.519 -11.633 1.00 95.75 184 LEU A O 1
ATOM 1476 N N . VAL A 1 185 ? -2.230 -1.285 -10.820 1.00 96.56 185 VAL A N 1
ATOM 1477 C CA . VAL A 1 185 ? -3.212 -0.518 -10.030 1.00 96.56 185 VAL A CA 1
ATOM 1478 C C . VAL A 1 185 ? -2.502 0.372 -9.011 1.00 96.56 185 VAL A C 1
ATOM 1480 O O . VAL A 1 185 ? -2.792 1.566 -8.926 1.00 96.56 185 VAL A O 1
ATOM 1483 N N . PHE A 1 186 ? -1.540 -0.183 -8.267 1.00 96.31 186 PHE A N 1
ATOM 1484 C CA . PHE A 1 186 ? -0.740 0.592 -7.318 1.00 96.31 186 PHE A CA 1
ATOM 1485 C C . PHE A 1 186 ? 0.041 1.710 -8.022 1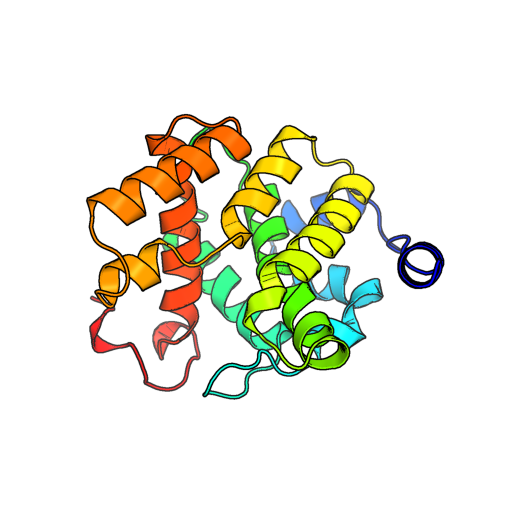.00 96.31 186 PHE A C 1
ATOM 1487 O O . PHE A 1 186 ? -0.081 2.870 -7.638 1.00 96.31 186 PHE A O 1
ATOM 1494 N N . TYR A 1 187 ? 0.781 1.380 -9.080 1.00 93.75 187 TYR A N 1
ATOM 1495 C CA . TYR A 1 187 ? 1.582 2.331 -9.848 1.00 93.75 187 TYR A CA 1
ATOM 1496 C C . TYR A 1 187 ? 0.733 3.475 -10.414 1.00 93.75 187 TYR A C 1
ATOM 1498 O O . TYR A 1 187 ? 1.123 4.634 -10.325 1.00 93.75 187 TYR A O 1
ATOM 1506 N N . GLN A 1 188 ? -0.441 3.171 -10.971 1.00 92.81 188 GLN A N 1
ATOM 1507 C CA . GLN A 1 188 ? -1.348 4.170 -11.534 1.00 92.81 188 GLN A CA 1
ATOM 1508 C C . GLN A 1 188 ? -1.944 5.076 -10.454 1.00 92.81 188 GLN A C 1
ATOM 1510 O O . GLN A 1 188 ? -2.039 6.283 -10.669 1.00 92.81 188 GLN A O 1
ATOM 1515 N N . ALA A 1 189 ? -2.311 4.526 -9.294 1.00 94.19 189 ALA A N 1
ATOM 1516 C CA . ALA A 1 189 ? -2.783 5.327 -8.168 1.00 94.19 189 ALA A CA 1
ATOM 1517 C C . ALA A 1 189 ? -1.675 6.240 -7.616 1.00 94.19 189 ALA A C 1
ATOM 1519 O O . ALA A 1 189 ? -1.927 7.412 -7.333 1.00 94.19 189 ALA A O 1
ATOM 1520 N N . ASP A 1 190 ? -0.449 5.722 -7.501 1.00 91.88 190 ASP A N 1
ATOM 1521 C CA . ASP A 1 190 ? 0.699 6.460 -6.977 1.00 91.88 190 ASP A CA 1
ATOM 1522 C C . ASP A 1 190 ? 1.171 7.559 -7.940 1.00 91.88 190 ASP A C 1
ATOM 1524 O O . ASP A 1 190 ? 1.140 8.746 -7.609 1.00 91.88 190 ASP A O 1
ATOM 1528 N N . ALA A 1 191 ? 1.506 7.198 -9.180 1.00 87.81 191 ALA A N 1
ATOM 1529 C CA . ALA A 1 191 ? 1.931 8.148 -10.206 1.00 87.81 191 ALA A CA 1
ATOM 1530 C C . ALA A 1 191 ? 0.816 9.145 -10.564 1.00 87.81 191 ALA A C 1
ATOM 1532 O O . ALA A 1 191 ? 1.071 10.336 -10.744 1.00 87.81 191 ALA A O 1
ATOM 1533 N N . GLY A 1 192 ? -0.436 8.685 -10.607 1.00 85.38 192 GLY A N 1
ATOM 1534 C CA . GLY A 1 192 ? -1.598 9.534 -10.846 1.00 85.38 192 GLY A CA 1
ATOM 1535 C C . GLY A 1 192 ? -1.874 10.529 -9.719 1.00 85.38 192 GLY A C 1
ATOM 1536 O O . GLY A 1 192 ? -2.624 11.472 -9.939 1.00 85.38 192 GLY A O 1
ATOM 1537 N N . SER A 1 193 ? -1.284 10.367 -8.530 1.00 85.38 193 SER A N 1
ATOM 1538 C CA . SER A 1 193 ? -1.478 11.293 -7.402 1.00 85.38 193 SER A CA 1
ATOM 1539 C C . SER A 1 193 ? -0.784 12.652 -7.583 1.00 85.38 193 SER A C 1
ATOM 1541 O O . SER A 1 193 ? -1.037 13.584 -6.820 1.00 85.38 193 SER A O 1
ATOM 1543 N N . TYR A 1 194 ? 0.070 12.780 -8.603 1.00 79.25 194 TYR A N 1
ATOM 1544 C CA . TYR A 1 194 ? 0.829 13.995 -8.908 1.00 79.25 194 TYR A CA 1
ATOM 1545 C C . TYR A 1 194 ? 0.176 14.875 -9.991 1.00 79.25 194 TYR A C 1
ATOM 1547 O O . TYR A 1 194 ? 0.769 15.874 -10.403 1.00 79.25 194 TYR A O 1
ATOM 1555 N N . THR A 1 195 ? -1.025 14.528 -10.464 1.00 74.31 195 THR A N 1
ATOM 1556 C CA . THR A 1 195 ? -1.794 15.342 -11.421 1.00 74.31 195 THR A CA 1
ATOM 1557 C C . THR A 1 195 ? -2.624 16.413 -10.710 1.00 74.31 195 THR A C 1
ATOM 1559 O O . THR A 1 195 ? -2.957 16.279 -9.529 1.00 74.31 195 THR A O 1
ATOM 1562 N N . GLU A 1 196 ? -2.989 17.483 -11.421 1.00 66.94 196 GLU A N 1
ATOM 1563 C CA . GLU A 1 196 ? -3.883 18.536 -10.915 1.00 66.94 196 GLU A CA 1
ATOM 1564 C C . GLU A 1 196 ? -5.233 17.954 -10.467 1.00 66.94 196 GLU A C 1
ATOM 1566 O O . GLU A 1 196 ? -5.769 18.359 -9.435 1.00 66.94 196 GLU A O 1
ATOM 1571 N N . ASP A 1 197 ? -5.735 16.948 -11.192 1.00 65.69 197 ASP A N 1
ATOM 1572 C CA . ASP A 1 197 ? -6.969 16.211 -10.879 1.00 65.69 197 ASP A CA 1
ATOM 1573 C C . ASP A 1 197 ? -6.922 15.512 -9.505 1.00 65.69 197 ASP A C 1
ATOM 1575 O O . ASP A 1 197 ? -7.939 15.404 -8.823 1.00 65.69 197 ASP A O 1
ATOM 1579 N N . ALA A 1 198 ? -5.734 15.106 -9.049 1.00 61.66 198 ALA A N 1
ATOM 1580 C CA . ALA A 1 198 ? -5.524 14.494 -7.737 1.00 61.66 198 ALA A CA 1
ATOM 1581 C C . ALA A 1 198 ? -5.215 15.511 -6.615 1.00 61.66 198 ALA A C 1
ATOM 1583 O O . ALA A 1 198 ? -4.994 15.121 -5.466 1.00 61.66 198 ALA A O 1
ATOM 1584 N N . GLY A 1 199 ? -5.176 16.816 -6.922 1.00 59.09 199 GLY A N 1
ATOM 1585 C CA . GLY A 1 199 ? -4.713 17.866 -6.003 1.00 59.09 199 GLY A CA 1
ATOM 1586 C C . GLY A 1 199 ? -3.185 18.038 -5.955 1.00 59.09 199 GLY A C 1
ATOM 1587 O O . GLY A 1 199 ? -2.655 18.681 -5.029 1.00 59.09 199 GLY A O 1
ATOM 1588 N N . GLY A 1 200 ? -2.487 17.462 -6.940 1.00 58.56 200 GLY A N 1
ATOM 1589 C CA . GLY A 1 200 ? -1.059 17.610 -7.199 1.00 58.56 200 GLY A CA 1
ATOM 1590 C C . GLY A 1 200 ? -0.700 18.946 -7.866 1.00 58.56 200 GLY A C 1
ATOM 1591 O O . GLY A 1 200 ? -1.555 19.675 -8.365 1.00 58.56 200 GLY A O 1
ATOM 1592 N N . LEU A 1 201 ? 0.586 19.303 -7.841 1.00 55.44 201 LEU A N 1
ATOM 1593 C CA . LEU A 1 201 ? 1.136 20.411 -8.625 1.00 55.44 201 LEU A CA 1
ATOM 1594 C C . LEU A 1 201 ? 1.373 19.913 -10.055 1.00 55.44 201 LEU A C 1
ATOM 1596 O O . LEU A 1 201 ? 1.916 18.825 -10.226 1.00 55.44 201 LEU A O 1
AT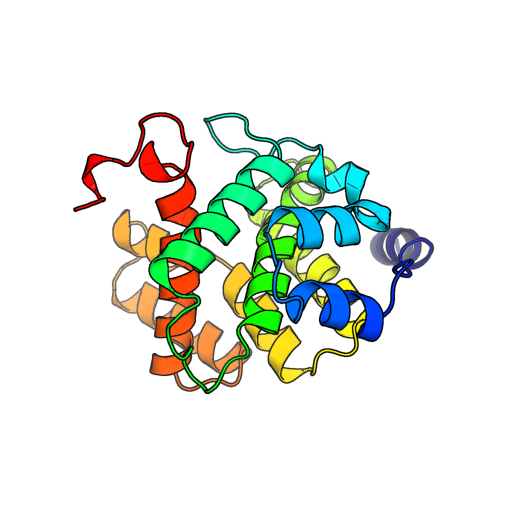OM 1600 N N . LYS A 1 202 ? 1.014 20.730 -11.052 1.00 51.59 202 LYS A N 1
ATOM 1601 C CA . LYS A 1 202 ? 1.108 20.419 -12.486 1.00 51.59 202 LYS A CA 1
ATOM 1602 C C . LYS A 1 202 ? 2.445 19.749 -12.848 1.00 51.59 202 LYS A C 1
ATOM 1604 O O . LYS A 1 202 ? 3.484 20.414 -12.846 1.00 51.59 202 LYS A O 1
ATOM 1609 N N . SER A 1 203 ? 2.446 18.440 -13.108 1.00 52.25 203 SER A N 1
ATOM 1610 C CA . SER A 1 203 ? 3.684 17.670 -13.348 1.00 52.25 203 SER A CA 1
ATOM 1611 C C . SER A 1 203 ? 3.514 16.520 -14.346 1.00 52.25 203 SER A C 1
ATOM 1613 O O . SER A 1 203 ? 4.359 16.354 -15.227 1.00 52.25 203 SER A O 1
ATOM 1615 N N . LEU A 1 204 ? 2.405 15.776 -14.272 1.00 51.81 204 LEU A N 1
ATOM 1616 C CA . LEU A 1 204 ? 2.111 14.612 -15.121 1.00 51.81 204 LEU A CA 1
ATOM 1617 C C . LEU A 1 204 ? 0.777 14.726 -15.874 1.00 51.81 204 LEU A C 1
ATOM 1619 O O . LEU A 1 204 ? 0.286 13.738 -16.407 1.00 51.81 204 LEU A O 1
ATOM 1623 N N . ASP A 1 205 ? 0.190 15.919 -15.971 1.00 52.03 205 ASP A N 1
ATOM 1624 C CA . ASP A 1 205 ? -1.148 16.109 -16.565 1.00 52.03 205 ASP A CA 1
ATOM 1625 C C . ASP A 1 205 ? -1.229 15.733 -18.051 1.00 52.03 205 ASP A C 1
ATOM 1627 O O . ASP A 1 205 ? -2.309 15.491 -18.569 1.00 52.03 205 ASP A O 1
ATOM 1631 N N . HIS A 1 206 ? -0.086 15.613 -18.730 1.00 53.75 206 HIS A N 1
ATOM 1632 C CA . HIS A 1 206 ? 0.012 15.104 -20.101 1.00 53.75 206 HIS A CA 1
ATOM 1633 C C . HIS A 1 206 ? -0.156 13.574 -20.213 1.00 53.75 206 HIS A C 1
ATOM 1635 O O . HIS A 1 206 ? -0.163 13.052 -21.325 1.00 53.75 206 HIS A O 1
ATOM 1641 N N . LEU A 1 207 ? -0.248 12.855 -19.085 1.00 46.00 207 LEU A N 1
ATOM 1642 C CA . LEU A 1 207 ? -0.467 11.403 -19.009 1.00 46.00 207 LEU A CA 1
ATOM 1643 C C . LEU A 1 207 ? -1.888 11.026 -18.557 1.00 46.00 207 LEU A C 1
ATOM 1645 O O . LEU A 1 207 ? -2.206 9.839 -18.512 1.00 46.00 207 LEU A O 1
ATOM 1649 N N . SER A 1 208 ? -2.735 12.001 -18.208 1.00 32.66 208 SER A N 1
ATOM 1650 C CA . SER A 1 208 ? -4.170 11.772 -17.997 1.00 32.66 208 SER A CA 1
ATOM 1651 C C . SER A 1 208 ? -4.937 12.042 -19.299 1.00 32.66 208 SER A C 1
ATOM 1653 O O . SER A 1 208 ? -4.545 12.955 -20.027 1.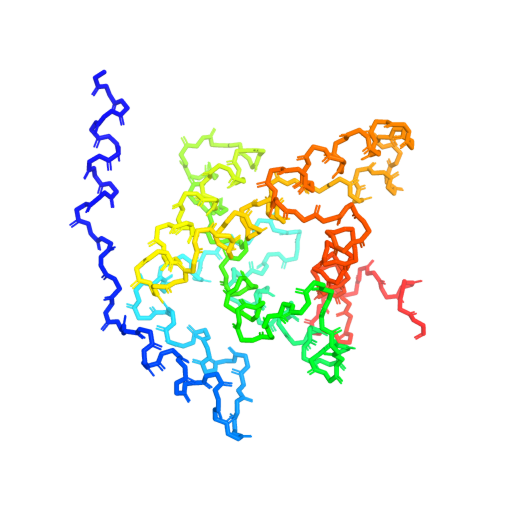00 32.66 208 SER A O 1
ATOM 1655 N N . PRO A 1 209 ? -5.965 11.238 -19.628 1.00 43.66 209 PRO A N 1
ATOM 1656 C CA . PRO A 1 209 ? -6.774 11.425 -20.832 1.00 43.66 209 PRO A CA 1
ATOM 1657 C C . PRO A 1 209 ? -7.588 12.724 -20.818 1.00 43.66 209 PRO A C 1
ATOM 1659 O O . PRO A 1 209 ? -7.977 13.176 -19.716 1.00 43.66 209 PRO A O 1
#

Sequence (209 aa):
MVWDRILKGISKQNKLSFSRTELDKVLESSEYTPKSLITLFEKDLGKIFNTDSGVREKYSVKRHTLMVIGQFEKYFANQELPAGMSKNFFRTFLALHDIGKSEAIKKTGDKHNQHRYTSKIMSSVLSQLNFSDEEVSVAVALVFGDVIGGYIRDHYSGKKATEELAKMADDAGLPFYDFLKLLLVFYQADAGSYTEDAGGLKSLDHLSP

Radius of gyration: 16.81 Å; chains: 1; bounding box: 47×37×44 Å

pLDDT: mean 83.91, std 18.16, range [29.06, 98.31]

Secondary structure (DSSP, 8-state):
-HHHHHHHHHHTS---SS-HHHHHHHHT-TT--HHHHHHHHHHHHHHHHTSB--STT--BHHHHHHHHHHHHHHHTTTSPPGGG--HHHHHHHHHHTTTTHHHHHHHHS-GGGHHHHHHHHHHHHHHHTT--HHHHHHHHHHTS--HHHHHHTTSS-HHHHHHHHHHHHHHTTS-HHHHHHHHHHHHHHHHGGGSGGGT--SSSGGG--

Foldseek 3Di:
DVVVVVVVVVVPQDQQPDELVVLVCQLVDPPHALVSNLVSVCVRLVVLQQPFLPDPQRDGVVLLLRLLVVLCVVPPLVDQAFPSDDPSLVSLLSSQLSSQQVVCCVPPVDSLCSLVRSLVSQLVVCVSNVDDPLSSQLSSLLSNDDLVVCVVVVVDDPVRSLVSLVVSCVSSVHDSVSSVRSSVSSVCSNVVSQPVVSVHDHDCVVVDD